Protein AF-A0A7X1WD57-F1 (afdb_monomer_lite)

Secondary structure (DSSP, 8-state):
-----------------TTTTTSPPTHHHHHTSSS------HHHHHHHHHHHHHHHHS--SHHHHHHHH---B-SS-BHHHHHHHHHHHHHHHHHHHHHHHHHHHHHHHHHHHHHHHHHHHHHHHHHHTTSHHHHHHGGGTTS-GGG----PPPHHHHHHHHHHHHHHHHHHHHHHHHHHHHHHHHHHHHHHHHHIIIIIHHHHHHHHHHHHHHHHHHHHHHHHHHHHHHHHHHHHHHHHHHHHHHHHHHHHHHHHT--------

Sequence (265 aa):
MKQMTPDSEYINRERINKTAINEPPPFFEALNSPEARLFLTAEDMKLIKEYVHTAKKLPKTLPDIHEKLGKLETAEFSTLELLTIHESIHRHALLWPDIETGLFASGERLKVFSYNLTTFMTRLSDTISQMPIVEKIEKFESTSIEHLPPIPFDPVDEKVHKTLGSTFDDLKISIAKASSETDNLHKEITSFNNKLAQHLIPLVERSINTLSKVSSADHANRLMLRLNEARETHKQKNNEKTKLLAFDISKIGLSAANPLSPDFS

Radius of gyration: 45.56 Å; chains: 1; bounding box: 75×63×180 Å

Organism: NCBI:txid1608996

Structure (mmCIF, N/CA/C/O backbone):
data_AF-A0A7X1WD57-F1
#
_entry.id   AF-A0A7X1WD57-F1
#
loop_
_atom_site.group_PDB
_atom_site.id
_atom_site.type_symbol
_atom_site.label_atom_id
_atom_site.label_alt_id
_atom_site.label_comp_id
_atom_site.label_asym_id
_atom_site.label_entity_id
_atom_site.label_seq_id
_atom_site.pdbx_PDB_ins_code
_atom_site.Cartn_x
_atom_site.Cartn_y
_atom_site.Cartn_z
_atom_site.occupancy
_atom_site.B_iso_or_equiv
_atom_site.auth_seq_id
_atom_site.auth_comp_id
_atom_site.auth_asym_id
_atom_site.auth_atom_id
_atom_site.pdbx_PDB_model_num
ATOM 1 N N . MET A 1 1 ? -1.838 50.597 70.470 1.00 34.03 1 MET A N 1
ATOM 2 C CA . MET A 1 1 ? -2.442 51.732 69.721 1.00 34.03 1 MET A CA 1
ATOM 3 C C . MET A 1 1 ? -3.311 51.156 68.607 1.00 34.03 1 MET A C 1
ATOM 5 O O . MET A 1 1 ? -2.975 50.060 68.199 1.00 34.03 1 MET A O 1
ATOM 9 N N . LYS A 1 2 ? -4.381 51.869 68.196 1.00 34.94 2 LYS A N 1
ATOM 10 C CA . LYS A 1 2 ? -5.184 51.803 66.937 1.00 34.94 2 LYS A CA 1
ATOM 11 C C . LYS A 1 2 ? -5.226 50.454 66.160 1.00 34.94 2 LYS A C 1
ATOM 13 O O . LYS A 1 2 ? -4.187 49.921 65.810 1.00 34.94 2 LYS A O 1
ATOM 18 N N . GLN A 1 3 ? -6.387 49.838 65.888 1.00 33.84 3 GLN A N 1
ATOM 19 C CA . GLN A 1 3 ? -7.428 50.272 64.915 1.00 33.84 3 GLN A CA 1
ATOM 20 C C . GLN A 1 3 ? -6.833 50.523 63.503 1.00 33.84 3 GLN A C 1
ATOM 22 O O . GLN A 1 3 ? -5.774 51.127 63.401 1.00 33.84 3 GLN A O 1
ATOM 27 N N . MET A 1 4 ? -7.445 50.124 62.379 1.00 27.02 4 MET A N 1
ATOM 28 C CA . MET A 1 4 ? -8.887 50.086 62.085 1.00 27.02 4 MET A CA 1
ATOM 29 C C . MET A 1 4 ? -9.207 49.199 60.852 1.00 27.02 4 MET A C 1
ATOM 31 O O . MET A 1 4 ? -8.401 49.128 59.930 1.00 27.02 4 MET A O 1
ATOM 35 N N . THR A 1 5 ? -10.396 48.596 60.816 1.00 48.69 5 THR A N 1
ATOM 36 C CA . THR A 1 5 ? -11.176 48.225 59.605 1.00 48.69 5 THR A CA 1
ATOM 37 C C . THR A 1 5 ? -12.401 49.173 59.538 1.00 48.69 5 THR A C 1
ATOM 39 O O . THR A 1 5 ? -12.590 49.883 60.534 1.00 48.69 5 THR A O 1
ATOM 42 N N . PRO A 1 6 ? -13.248 49.248 58.479 1.00 49.84 6 PRO A N 1
ATOM 43 C CA . PRO A 1 6 ? -13.442 48.325 57.340 1.00 49.84 6 PRO A CA 1
ATOM 44 C C . PRO A 1 6 ? -13.621 49.022 55.954 1.00 49.84 6 PRO A C 1
ATOM 46 O O . PRO A 1 6 ? -13.333 50.208 55.851 1.00 49.84 6 PRO A O 1
ATOM 49 N N . ASP A 1 7 ? -14.125 48.266 54.956 1.00 32.59 7 ASP A N 1
ATOM 50 C CA . ASP A 1 7 ? -14.943 48.679 53.778 1.00 32.59 7 ASP A CA 1
ATOM 51 C C . ASP A 1 7 ? -14.374 49.707 52.758 1.00 32.59 7 ASP A C 1
ATOM 53 O O . ASP A 1 7 ? -13.541 50.541 53.090 1.00 32.59 7 ASP A O 1
ATOM 57 N N . SER A 1 8 ? -14.762 49.763 51.471 1.00 31.98 8 SER A N 1
ATOM 58 C CA . SER A 1 8 ? -15.399 48.837 50.491 1.00 31.98 8 SER A CA 1
ATOM 59 C C . SER A 1 8 ? -15.146 49.440 49.060 1.00 31.98 8 SER A C 1
ATOM 61 O O . SER A 1 8 ? -14.321 50.346 48.957 1.00 31.98 8 SER A O 1
ATOM 63 N N . GLU A 1 9 ? -15.675 49.058 47.880 1.00 31.86 9 GLU A N 1
ATOM 64 C CA . GLU A 1 9 ? -16.683 48.087 47.398 1.00 31.86 9 GLU A CA 1
ATOM 65 C C . GLU A 1 9 ? -16.548 47.909 45.851 1.00 31.86 9 GLU A C 1
ATOM 67 O O . GLU A 1 9 ? -16.107 48.844 45.185 1.00 31.86 9 GLU A O 1
ATOM 72 N N . TYR A 1 10 ? -17.011 46.782 45.268 1.00 28.67 10 TYR A N 1
ATOM 73 C CA . TYR A 1 10 ? -17.136 46.508 43.802 1.00 28.67 10 TYR A CA 1
ATOM 74 C C . TYR A 1 10 ? -15.819 46.484 42.963 1.00 28.67 10 TYR A C 1
ATOM 76 O O . TYR A 1 10 ? -14.799 47.006 43.386 1.00 28.67 10 TYR A O 1
ATOM 84 N N . ILE A 1 11 ? -15.673 45.876 41.769 1.00 31.03 11 ILE A N 1
ATOM 85 C CA . ILE A 1 11 ? -16.468 45.015 40.850 1.00 31.03 11 ILE A CA 1
ATOM 86 C C . ILE A 1 11 ? -15.530 43.806 40.541 1.00 31.03 11 ILE A C 1
ATOM 88 O O . ILE A 1 11 ? -14.339 44.019 40.343 1.00 31.03 11 ILE A O 1
ATOM 92 N N . ASN A 1 12 ? -15.918 42.521 40.533 1.00 33.06 12 ASN A N 1
ATOM 93 C CA . ASN A 1 12 ? -16.694 41.890 39.458 1.00 33.06 12 ASN A CA 1
ATOM 94 C C . ASN A 1 12 ? -17.231 40.503 39.875 1.00 33.06 12 ASN A C 1
ATOM 96 O O . ASN A 1 12 ? -16.468 39.642 40.311 1.00 33.06 12 ASN A O 1
ATOM 100 N N . ARG A 1 13 ? -18.534 40.268 39.689 1.00 33.78 13 ARG A N 1
ATOM 101 C CA . ARG A 1 13 ? -19.131 38.922 39.589 1.00 33.78 13 ARG A CA 1
ATOM 102 C C . ARG A 1 13 ? -19.509 38.690 38.120 1.00 33.78 13 ARG A C 1
ATOM 104 O O . ARG A 1 13 ? -19.550 39.639 37.354 1.00 33.78 13 ARG A O 1
ATOM 111 N N . GLU A 1 14 ? -19.804 37.442 37.762 1.00 37.72 14 GLU A N 1
ATOM 112 C CA . GLU A 1 14 ? -20.051 36.971 36.385 1.00 37.72 14 GLU A CA 1
ATOM 113 C C . GLU A 1 14 ? -18.814 36.909 35.468 1.00 37.72 14 GLU A C 1
ATOM 115 O O . GLU A 1 14 ? -18.452 37.869 34.794 1.00 37.72 14 GLU A O 1
ATOM 120 N N . ARG A 1 15 ? -18.222 35.706 35.379 1.00 30.42 15 ARG A N 1
ATOM 121 C CA . ARG A 1 15 ? -18.016 34.938 34.124 1.00 30.42 15 ARG A CA 1
ATOM 122 C C . ARG A 1 15 ? -17.235 33.641 34.390 1.00 30.42 15 ARG A C 1
ATOM 124 O O . ARG A 1 15 ? -16.184 33.395 33.808 1.00 30.42 15 ARG A O 1
ATOM 131 N N . ILE A 1 16 ? -17.792 32.760 35.228 1.00 34.28 16 ILE A N 1
ATOM 132 C CA . ILE A 1 16 ? -17.504 31.325 35.067 1.00 34.28 16 ILE A CA 1
ATOM 133 C C . ILE A 1 16 ? -18.274 30.913 33.810 1.00 34.28 16 ILE A C 1
ATOM 135 O O . ILE A 1 16 ? -19.503 30.839 33.813 1.00 34.28 16 ILE A O 1
ATOM 139 N N . ASN A 1 17 ? -17.553 30.828 32.696 1.00 32.03 17 ASN A N 1
ATOM 140 C CA . ASN A 1 17 ? -18.146 30.801 31.366 1.00 32.03 17 ASN A CA 1
ATOM 141 C C . ASN A 1 17 ? -18.800 29.434 31.101 1.00 32.03 17 ASN A C 1
ATOM 143 O O . ASN A 1 17 ? -18.159 28.401 31.289 1.00 32.03 17 ASN A O 1
ATOM 147 N N . LYS A 1 18 ? -20.054 29.407 30.623 1.00 35.03 18 LYS A N 1
ATOM 148 C CA . LYS A 1 18 ? -20.778 28.169 30.250 1.00 35.03 18 LYS A CA 1
ATOM 149 C C . LYS A 1 18 ? -20.275 27.583 28.914 1.00 35.03 18 LYS A C 1
ATOM 151 O O . LYS A 1 18 ? -21.060 27.305 28.012 1.00 35.03 18 LYS A O 1
ATOM 156 N N . THR A 1 19 ? -18.959 27.452 28.766 1.00 31.44 19 THR A N 1
ATOM 157 C CA . THR A 1 19 ? -18.287 27.149 27.489 1.00 31.44 19 THR A CA 1
ATOM 158 C C . THR A 1 19 ? -17.629 25.767 27.490 1.00 31.44 19 THR A C 1
ATOM 160 O O . THR A 1 19 ? -17.679 25.084 26.473 1.00 31.44 19 THR A O 1
ATOM 163 N N . ALA A 1 20 ? -17.159 25.288 28.648 1.00 33.84 20 ALA A N 1
ATOM 164 C CA . ALA A 1 20 ? -16.496 23.986 28.831 1.00 33.84 20 ALA A CA 1
ATOM 165 C C . ALA A 1 20 ? -17.406 22.739 28.655 1.00 33.84 20 ALA A C 1
ATOM 167 O O . ALA A 1 20 ? -17.054 21.648 29.087 1.00 33.84 20 ALA A O 1
ATOM 168 N N . ILE A 1 21 ? -18.589 22.898 28.047 1.00 36.66 21 ILE A N 1
ATOM 169 C CA . ILE A 1 21 ? -19.536 21.818 27.700 1.00 36.66 21 ILE A CA 1
ATOM 170 C C . ILE A 1 21 ? -19.841 21.822 26.179 1.00 36.66 21 ILE A C 1
ATOM 172 O O . ILE A 1 21 ? -20.675 21.061 25.706 1.00 36.66 21 ILE A O 1
ATOM 176 N N . ASN A 1 22 ? -19.176 22.682 25.391 1.00 37.03 22 ASN A N 1
ATOM 177 C CA . ASN A 1 22 ? -19.301 22.733 23.923 1.00 37.03 22 ASN A CA 1
ATOM 178 C C . ASN A 1 22 ? -17.964 22.579 23.176 1.00 37.03 22 ASN A C 1
ATOM 180 O O . ASN A 1 22 ? -17.957 22.542 21.947 1.00 37.03 22 ASN A O 1
ATOM 184 N N . GLU A 1 23 ? -16.841 22.465 23.886 1.00 33.47 23 GLU A N 1
ATOM 185 C CA . GLU A 1 23 ? -15.568 22.058 23.289 1.00 33.47 23 GLU A CA 1
ATOM 186 C C . GLU A 1 23 ? -15.528 20.519 23.246 1.00 33.47 23 GLU A C 1
ATOM 188 O O . GLU A 1 23 ? -15.693 19.877 24.288 1.00 33.47 23 GLU A O 1
ATOM 193 N N . PRO A 1 24 ? -15.390 19.893 22.060 1.00 34.16 24 PRO A N 1
ATOM 194 C CA . PRO A 1 24 ? -15.364 18.441 21.960 1.00 34.16 24 PRO A CA 1
ATOM 195 C C . PRO A 1 24 ? -14.069 17.909 22.600 1.00 34.16 24 PRO A C 1
ATOM 197 O O . PRO A 1 24 ? -13.019 18.532 22.440 1.00 34.16 24 PRO A O 1
ATOM 200 N N . PRO A 1 25 ? -14.099 16.761 23.306 1.00 35.91 25 PRO A N 1
ATOM 201 C CA . PRO A 1 25 ? -12.942 16.275 24.059 1.00 35.91 25 PRO A CA 1
ATOM 202 C C . PRO A 1 25 ? -11.713 16.079 23.151 1.00 35.91 25 PRO A C 1
ATOM 204 O O . PRO A 1 25 ? -11.886 15.753 21.974 1.00 35.91 25 PRO A O 1
ATOM 207 N N . PRO A 1 26 ? -10.473 16.200 23.671 1.00 41.06 26 PRO A N 1
ATOM 208 C CA . PRO A 1 26 ? -9.247 16.392 22.873 1.00 41.06 26 PRO A CA 1
ATOM 209 C C . PRO A 1 26 ? -8.931 15.296 21.837 1.00 41.06 26 PRO A C 1
ATOM 211 O O . PRO A 1 26 ? -8.131 15.505 20.928 1.00 41.06 26 PRO A O 1
ATOM 214 N N . PHE A 1 27 ? -9.613 14.149 21.891 1.00 38.41 27 PHE A N 1
ATOM 215 C CA . PHE A 1 27 ? -9.643 13.159 20.810 1.00 38.41 27 PHE A CA 1
ATOM 216 C C . PHE A 1 27 ? -10.132 13.737 19.460 1.00 38.41 27 PHE A C 1
ATOM 218 O O . PHE A 1 27 ? -9.679 13.310 18.401 1.00 38.41 27 PHE A O 1
ATOM 225 N N . PHE A 1 28 ? -11.021 14.736 19.478 1.00 37.03 28 PHE A N 1
ATOM 226 C CA . PHE A 1 28 ? -11.488 15.439 18.277 1.00 37.03 28 PHE A CA 1
ATOM 227 C C . PHE A 1 28 ? -10.515 16.531 17.804 1.00 37.03 28 PHE A C 1
ATOM 229 O O . PHE A 1 28 ? -10.435 16.784 16.602 1.00 37.03 28 PHE A O 1
ATOM 236 N N . GLU A 1 29 ? -9.725 17.132 18.699 1.00 34.72 29 GLU A N 1
ATOM 237 C CA . GLU A 1 29 ? -8.610 18.005 18.303 1.00 34.72 29 GLU A CA 1
ATOM 238 C C . GLU A 1 29 ? -7.457 17.210 17.686 1.00 34.72 29 GLU A C 1
ATOM 240 O O . GLU A 1 29 ? -6.856 17.671 16.719 1.00 34.72 29 GLU A O 1
ATOM 245 N N . ALA A 1 30 ? -7.211 15.981 18.156 1.00 36.56 30 ALA A N 1
ATOM 246 C CA . ALA A 1 30 ? -6.222 15.079 17.565 1.00 36.56 30 ALA A CA 1
ATOM 247 C C . ALA A 1 30 ? -6.514 14.767 16.084 1.00 36.56 30 ALA A C 1
ATOM 249 O O . ALA A 1 30 ? -5.583 14.594 15.298 1.00 36.56 30 ALA A O 1
ATOM 250 N N . LEU A 1 31 ? -7.788 14.782 15.664 1.00 34.31 31 LEU A N 1
ATOM 251 C CA . LEU A 1 31 ? -8.132 14.745 14.241 1.00 34.31 31 LEU A CA 1
ATOM 252 C C . LEU A 1 31 ? -7.606 15.987 13.511 1.00 34.31 31 LEU A C 1
ATOM 254 O O . LEU A 1 31 ? -7.107 15.862 12.402 1.00 34.31 31 LEU A O 1
ATOM 258 N N . ASN A 1 32 ? -7.689 17.179 14.101 1.00 39.66 32 ASN A N 1
ATOM 259 C CA . ASN A 1 32 ? -7.290 18.441 13.470 1.00 39.66 32 ASN A CA 1
ATOM 260 C C . ASN A 1 32 ? -5.780 18.743 13.493 1.00 39.66 32 ASN A C 1
ATOM 262 O O . ASN A 1 32 ? -5.378 19.816 13.042 1.00 39.66 32 ASN A O 1
ATOM 266 N N . SER A 1 33 ? -4.943 17.784 13.898 1.00 33.00 33 SER A N 1
ATOM 267 C CA . SER A 1 33 ? -3.501 17.836 13.638 1.00 33.00 33 SER A CA 1
ATOM 268 C C . SER A 1 33 ? -3.194 17.858 12.122 1.00 33.00 33 SER A C 1
ATOM 270 O O . SER A 1 33 ? -3.880 17.181 11.346 1.00 33.00 33 SER A O 1
ATOM 272 N N . PRO A 1 34 ? -2.147 18.580 11.668 1.00 36.53 34 PRO A N 1
ATOM 273 C CA . PRO A 1 34 ? -1.620 18.466 10.304 1.00 36.53 34 PRO A CA 1
ATOM 274 C C . PRO A 1 34 ? -0.979 17.102 9.994 1.00 36.53 34 PRO A C 1
ATOM 276 O O . PRO A 1 34 ? -0.713 16.798 8.831 1.00 36.53 34 PRO A O 1
ATOM 279 N N . GLU A 1 35 ? -0.695 16.286 11.012 1.00 38.09 35 GLU A N 1
ATOM 280 C CA . GLU A 1 35 ? 0.047 15.034 10.863 1.00 38.09 35 GLU A CA 1
ATOM 281 C C . GLU A 1 35 ? -0.828 13.902 10.296 1.00 38.09 35 GLU A C 1
ATOM 283 O O . GLU A 1 35 ? -1.469 13.137 11.010 1.00 38.09 35 GLU A O 1
ATOM 288 N N . ALA A 1 36 ? -0.809 13.789 8.966 1.00 42.19 36 ALA A N 1
ATOM 289 C CA . ALA A 1 36 ? -1.102 12.569 8.211 1.00 42.19 36 ALA A CA 1
ATOM 290 C C . ALA A 1 36 ? -2.466 11.881 8.463 1.00 42.19 36 ALA A C 1
ATOM 292 O O . ALA A 1 36 ? -2.562 10.650 8.419 1.00 42.19 36 ALA A O 1
ATOM 293 N N . ARG A 1 37 ? -3.563 12.648 8.587 1.00 41.97 37 ARG A N 1
ATOM 294 C CA . ARG A 1 37 ? -4.900 12.100 8.274 1.00 41.97 37 ARG A CA 1
ATOM 295 C C . ARG A 1 37 ? -4.887 11.523 6.850 1.00 41.97 37 ARG A C 1
ATOM 297 O O . ARG A 1 37 ? -4.520 12.220 5.906 1.00 41.97 37 ARG A O 1
ATOM 304 N N . LEU A 1 38 ? -5.309 10.265 6.698 1.00 50.81 38 LEU A N 1
ATOM 305 C CA . LEU A 1 38 ? -5.254 9.500 5.443 1.00 50.81 38 LEU A CA 1
ATOM 306 C C . LEU A 1 38 ? -6.336 9.935 4.427 1.00 50.81 38 LEU A C 1
ATOM 308 O O . LEU A 1 38 ? -7.200 9.150 4.035 1.00 50.81 38 LEU A O 1
ATOM 312 N N . PHE A 1 39 ? -6.307 11.200 4.005 1.00 56.72 39 PHE A N 1
ATOM 313 C CA . PHE A 1 39 ? -7.220 11.766 3.010 1.00 56.72 39 PHE A CA 1
ATOM 314 C C . PHE A 1 39 ? -6.858 11.327 1.582 1.00 56.72 39 PHE A C 1
ATOM 316 O O . PHE A 1 39 ? -6.371 12.115 0.778 1.00 56.72 39 PHE A O 1
ATOM 323 N N . LEU A 1 40 ? -7.134 10.063 1.255 1.00 64.06 40 LEU A N 1
ATOM 324 C CA . LEU A 1 40 ? -7.206 9.596 -0.131 1.00 64.06 40 LEU A CA 1
ATOM 325 C C . LEU A 1 40 ? -8.413 10.243 -0.824 1.00 64.06 40 LEU A C 1
ATOM 327 O O . LEU A 1 40 ? -9.560 9.947 -0.482 1.00 64.06 40 LEU A O 1
ATOM 331 N N . THR A 1 41 ? -8.173 11.114 -1.804 1.00 74.69 41 THR A N 1
ATOM 332 C CA . THR A 1 41 ? -9.246 11.674 -2.634 1.00 74.69 41 THR A CA 1
ATOM 333 C C . THR A 1 41 ? -9.653 10.703 -3.749 1.00 74.69 41 THR A C 1
ATOM 335 O O . THR A 1 41 ? -8.961 9.730 -4.065 1.00 74.69 41 THR A O 1
ATOM 338 N N . ALA A 1 42 ? -10.788 10.984 -4.396 1.00 75.94 42 ALA A N 1
ATOM 339 C CA . ALA A 1 42 ? -11.223 10.237 -5.575 1.00 75.94 42 ALA A CA 1
ATOM 340 C C . ALA A 1 42 ? -10.238 10.358 -6.758 1.00 75.94 42 ALA A C 1
ATOM 342 O O . ALA A 1 42 ? -10.141 9.431 -7.561 1.00 75.94 42 ALA A O 1
ATOM 343 N N . GLU A 1 43 ? -9.491 11.465 -6.849 1.00 71.88 43 GLU A N 1
ATOM 344 C CA . GLU A 1 43 ? -8.490 11.674 -7.898 1.00 71.88 43 GLU A CA 1
ATOM 345 C C . GLU A 1 43 ? -7.194 10.905 -7.593 1.00 71.88 43 GLU A C 1
ATOM 347 O O . GLU A 1 43 ? -6.672 10.246 -8.486 1.00 71.88 43 GLU A O 1
ATOM 352 N N . ASP A 1 44 ? -6.743 10.845 -6.333 1.00 73.12 44 ASP A N 1
ATOM 353 C CA . ASP A 1 44 ? -5.602 9.995 -5.934 1.00 73.12 44 ASP A CA 1
ATOM 354 C C . ASP A 1 44 ? -5.884 8.514 -6.233 1.00 73.12 44 ASP A C 1
ATOM 356 O O . ASP A 1 44 ? -5.080 7.813 -6.850 1.00 73.12 44 ASP A O 1
ATOM 360 N N . MET A 1 45 ? -7.081 8.047 -5.860 1.00 79.38 45 MET A N 1
ATOM 361 C CA . MET A 1 45 ? -7.570 6.697 -6.156 1.00 79.38 45 MET A CA 1
ATOM 362 C C . MET A 1 45 ? -7.598 6.409 -7.669 1.00 79.38 45 MET A C 1
ATOM 364 O O . MET A 1 45 ? -7.293 5.293 -8.098 1.00 79.38 45 MET A O 1
ATOM 368 N N . LYS A 1 46 ? -7.932 7.409 -8.494 1.00 76.88 46 LYS A N 1
ATOM 369 C CA . LYS A 1 46 ? -7.906 7.320 -9.960 1.00 76.88 46 LYS A CA 1
ATOM 370 C C . LYS A 1 46 ? -6.473 7.265 -10.503 1.00 76.88 46 LYS A C 1
ATOM 372 O O . LYS A 1 46 ? -6.174 6.355 -11.273 1.00 76.88 46 LYS A O 1
ATOM 377 N N . LEU A 1 47 ? -5.575 8.139 -10.050 1.00 74.88 47 LEU A N 1
ATOM 378 C CA . LEU A 1 47 ? -4.163 8.158 -10.456 1.00 74.88 47 LEU A CA 1
ATOM 379 C C . LEU A 1 47 ? -3.447 6.838 -10.125 1.00 74.88 47 LEU A C 1
ATOM 381 O O . LEU A 1 47 ? -2.732 6.288 -10.966 1.00 74.88 47 LEU A O 1
ATOM 385 N N . ILE A 1 48 ? -3.690 6.264 -8.940 1.00 77.75 48 ILE A N 1
ATOM 386 C CA . ILE A 1 48 ? -3.122 4.959 -8.564 1.00 77.75 48 ILE A CA 1
ATOM 387 C C . ILE A 1 48 ? -3.680 3.841 -9.462 1.00 77.75 48 ILE A C 1
ATOM 389 O O . ILE A 1 48 ? -2.930 2.965 -9.901 1.00 77.75 48 ILE A O 1
ATOM 393 N N . LYS A 1 49 ? -4.972 3.884 -9.814 1.00 83.19 49 LYS A N 1
ATOM 394 C CA . LYS A 1 49 ? -5.584 2.927 -10.752 1.00 83.19 49 LYS A CA 1
ATOM 395 C C . LYS A 1 49 ? -5.049 3.064 -12.176 1.00 83.19 49 LYS A C 1
ATOM 397 O O . LYS A 1 49 ? -4.815 2.043 -12.822 1.00 83.19 49 LYS A O 1
ATOM 402 N N . GLU A 1 50 ? -4.789 4.279 -12.652 1.00 78.06 50 GLU A N 1
ATOM 403 C CA . GLU A 1 50 ? -4.145 4.539 -13.947 1.00 78.06 50 GLU A CA 1
ATOM 404 C C . GLU A 1 50 ? -2.699 4.009 -13.976 1.00 78.06 50 GLU A C 1
ATOM 406 O O . GLU A 1 50 ? -2.311 3.328 -14.935 1.00 78.06 50 GLU A O 1
ATOM 411 N N . TYR A 1 51 ? -1.933 4.199 -12.893 1.00 83.81 51 TYR A N 1
ATOM 412 C CA . TYR A 1 51 ? -0.621 3.567 -12.701 1.00 83.81 51 TYR A CA 1
ATOM 413 C C . TYR A 1 51 ? -0.716 2.033 -12.745 1.00 83.81 51 TYR A C 1
ATOM 415 O O . TYR A 1 51 ? -0.029 1.398 -13.547 1.00 83.81 51 TYR A O 1
ATOM 423 N N . VAL A 1 52 ? -1.601 1.421 -11.950 1.00 83.75 52 VAL A N 1
ATOM 424 C CA . VAL A 1 52 ? -1.779 -0.043 -11.882 1.00 83.75 52 VAL A CA 1
ATOM 425 C C . VAL A 1 52 ? -2.228 -0.626 -13.225 1.00 83.75 52 VAL A C 1
ATOM 427 O O . VAL A 1 52 ? -1.764 -1.695 -13.629 1.00 83.75 52 VAL A O 1
ATOM 430 N N . HIS A 1 53 ? -3.102 0.072 -13.949 1.00 82.25 53 HIS A N 1
ATOM 431 C CA . HIS A 1 53 ? -3.554 -0.311 -15.285 1.00 82.25 53 HIS A CA 1
ATOM 432 C C . HIS A 1 53 ? -2.409 -0.267 -16.309 1.00 82.25 53 HIS A C 1
ATOM 434 O O . HIS A 1 53 ? -2.247 -1.198 -17.101 1.00 82.25 53 HIS A O 1
ATOM 440 N N . THR A 1 54 ? -1.572 0.770 -16.251 1.00 80.00 54 THR A N 1
ATOM 441 C CA . THR A 1 54 ? -0.390 0.929 -17.113 1.00 80.00 54 THR A CA 1
ATOM 442 C C . THR A 1 54 ? 0.673 -0.127 -16.800 1.00 80.00 54 THR A C 1
ATOM 444 O O . THR A 1 54 ? 1.135 -0.827 -17.699 1.00 80.00 54 THR A O 1
ATOM 447 N N . ALA A 1 55 ? 0.974 -0.350 -15.519 1.00 81.12 55 ALA A N 1
ATOM 448 C CA . ALA A 1 55 ? 1.877 -1.392 -15.026 1.00 81.12 55 ALA A CA 1
ATOM 449 C C . ALA A 1 55 ? 1.433 -2.823 -15.397 1.00 81.12 55 ALA A C 1
ATOM 451 O O . ALA A 1 55 ? 2.261 -3.717 -15.591 1.00 81.12 55 ALA A O 1
ATOM 452 N N . LYS A 1 56 ? 0.123 -3.064 -15.536 1.00 87.50 56 LYS A N 1
ATOM 453 C CA . LYS A 1 56 ? -0.427 -4.341 -16.024 1.00 87.50 56 LYS A CA 1
ATOM 454 C C . LYS A 1 56 ? -0.324 -4.515 -17.547 1.00 87.50 56 LYS A C 1
ATOM 456 O O . LYS A 1 56 ? -0.367 -5.655 -18.007 1.00 87.50 56 LYS A O 1
ATOM 461 N N . LYS A 1 57 ? -0.139 -3.422 -18.300 1.00 85.50 57 LYS A N 1
ATOM 462 C CA . LYS A 1 57 ? 0.028 -3.371 -19.768 1.00 85.50 57 LYS A CA 1
ATOM 463 C C . LYS A 1 57 ? 1.489 -3.346 -20.249 1.00 85.50 57 LYS A C 1
ATOM 465 O O . LYS A 1 57 ? 1.717 -3.375 -21.462 1.00 85.50 57 LYS A O 1
ATOM 470 N N . LEU A 1 58 ? 2.468 -3.277 -19.342 1.00 82.81 58 LEU A N 1
ATOM 471 C CA . LEU A 1 58 ? 3.886 -3.296 -19.712 1.00 82.81 58 LEU A CA 1
ATOM 472 C C . LEU A 1 58 ? 4.269 -4.617 -20.418 1.00 82.81 58 LEU A C 1
ATOM 474 O O . LEU A 1 58 ? 3.771 -5.675 -20.024 1.00 82.81 58 LEU A O 1
ATOM 478 N N . PRO A 1 59 ? 5.150 -4.570 -21.439 1.00 87.88 59 PRO A N 1
ATOM 479 C CA . PRO A 1 59 ? 5.776 -5.746 -22.052 1.00 87.88 59 PRO A CA 1
ATOM 480 C C . PRO A 1 59 ? 6.344 -6.725 -21.017 1.00 87.88 59 PRO A C 1
ATOM 482 O O . PRO A 1 59 ? 7.081 -6.296 -20.127 1.00 87.88 59 PRO A O 1
ATOM 485 N N . LYS A 1 60 ? 6.023 -8.021 -21.147 1.00 87.69 60 LYS A N 1
ATOM 486 C CA . LYS A 1 60 ? 6.407 -9.068 -20.178 1.00 87.69 60 LYS A CA 1
ATOM 487 C C . LYS A 1 60 ? 7.444 -10.054 -20.712 1.00 87.69 60 LYS A C 1
ATOM 489 O O . LYS A 1 60 ? 7.869 -10.941 -19.982 1.00 87.69 60 LYS A O 1
ATOM 494 N N . THR A 1 61 ? 7.836 -9.925 -21.974 1.00 89.12 61 THR A N 1
ATOM 495 C CA . THR A 1 61 ? 8.852 -10.760 -22.615 1.00 89.12 61 THR A CA 1
ATOM 496 C C . THR A 1 61 ? 9.821 -9.892 -23.423 1.00 89.12 61 THR A C 1
ATOM 498 O O . THR A 1 61 ? 9.490 -8.768 -23.806 1.00 89.12 61 THR A O 1
ATOM 501 N N . LEU A 1 62 ? 11.027 -10.401 -23.705 1.00 86.94 62 LEU A N 1
ATOM 502 C CA . LEU A 1 62 ? 11.972 -9.705 -24.590 1.00 86.94 62 LEU A CA 1
ATOM 503 C C . LEU A 1 62 ? 11.400 -9.466 -26.005 1.00 86.94 62 LEU A C 1
ATOM 505 O O . LEU A 1 62 ? 11.549 -8.343 -26.482 1.00 86.94 62 LEU A O 1
ATOM 509 N N . PRO A 1 63 ? 10.698 -10.422 -26.657 1.00 86.88 63 PRO A N 1
ATOM 510 C CA . PRO A 1 63 ? 9.987 -10.161 -27.911 1.00 86.88 63 PRO A CA 1
ATOM 511 C C . PRO A 1 63 ? 9.025 -8.967 -27.853 1.00 86.88 63 PRO A C 1
ATOM 513 O O . PRO A 1 63 ? 9.125 -8.093 -28.709 1.00 86.88 63 PRO A O 1
ATOM 516 N N . ASP A 1 64 ? 8.175 -8.858 -26.821 1.00 85.75 64 ASP A N 1
ATOM 517 C CA . ASP A 1 64 ? 7.236 -7.727 -26.669 1.00 85.75 64 ASP A CA 1
ATOM 518 C C . ASP A 1 64 ? 7.961 -6.366 -26.580 1.00 85.75 64 ASP A C 1
ATOM 520 O O . ASP A 1 64 ? 7.433 -5.327 -26.988 1.00 85.75 64 ASP A O 1
ATOM 524 N N . ILE A 1 65 ? 9.160 -6.356 -25.983 1.00 82.50 65 ILE A N 1
ATOM 525 C CA . ILE A 1 65 ? 10.017 -5.169 -25.863 1.00 82.50 65 ILE A CA 1
ATOM 526 C C . ILE A 1 65 ? 10.668 -4.857 -27.213 1.00 82.50 65 ILE A C 1
ATOM 528 O O . ILE A 1 65 ? 10.650 -3.705 -27.644 1.00 82.50 65 ILE A O 1
ATOM 532 N N . HIS A 1 66 ? 11.205 -5.870 -27.899 1.00 82.19 66 HIS A N 1
ATOM 533 C CA . HIS A 1 66 ? 11.858 -5.714 -29.202 1.00 82.19 66 HIS A CA 1
ATOM 534 C C . HIS A 1 66 ? 10.877 -5.292 -30.298 1.00 82.19 66 HIS A C 1
ATOM 536 O O . HIS A 1 66 ? 11.262 -4.518 -31.169 1.00 82.19 66 HIS A O 1
ATOM 542 N N . GLU A 1 67 ? 9.616 -5.724 -30.232 1.00 79.88 67 GLU A N 1
ATOM 543 C CA . GLU A 1 67 ? 8.552 -5.274 -31.135 1.00 79.88 67 GLU A CA 1
ATOM 544 C C . GLU A 1 67 ? 8.209 -3.791 -30.917 1.00 79.88 67 GLU A C 1
ATOM 546 O O . GLU A 1 67 ? 8.141 -3.023 -31.875 1.00 79.88 67 GLU A O 1
ATOM 551 N N . LYS A 1 68 ? 8.024 -3.359 -29.660 1.00 74.25 68 LYS A N 1
ATOM 552 C CA . LYS A 1 68 ? 7.554 -1.995 -29.350 1.00 74.25 68 LYS A CA 1
ATOM 553 C C . LYS A 1 68 ? 8.642 -0.923 -29.336 1.00 74.25 68 LYS A C 1
ATOM 555 O O . LYS A 1 68 ? 8.330 0.241 -29.573 1.00 74.25 68 LYS A O 1
ATOM 560 N N . LEU A 1 69 ? 9.882 -1.282 -29.001 1.00 73.00 69 LEU A N 1
ATOM 561 C CA . LEU A 1 69 ? 10.988 -0.337 -28.776 1.00 73.00 69 LEU A CA 1
ATOM 562 C C . LEU A 1 69 ? 12.227 -0.631 -29.638 1.00 73.00 69 LEU A C 1
ATOM 564 O O . LEU A 1 69 ? 13.184 0.144 -29.621 1.00 73.00 69 LEU A O 1
ATOM 568 N N . GLY A 1 70 ? 12.223 -1.731 -30.396 1.00 71.81 70 GLY A N 1
ATOM 569 C CA . GLY A 1 70 ? 13.415 -2.247 -31.061 1.00 71.81 70 GLY A CA 1
ATOM 570 C C . GLY A 1 70 ? 14.375 -2.949 -30.094 1.00 71.81 70 GLY A C 1
ATOM 571 O O . GLY A 1 70 ? 14.203 -2.953 -28.873 1.00 71.81 70 GLY A O 1
ATOM 572 N N . LYS A 1 71 ? 15.424 -3.561 -30.649 1.00 73.44 71 LYS A N 1
ATOM 573 C CA . LYS A 1 71 ? 16.513 -4.141 -29.858 1.00 73.44 71 LYS A CA 1
ATOM 574 C C . LYS A 1 71 ? 17.558 -3.065 -29.542 1.00 73.44 71 LYS A C 1
ATOM 576 O O . LYS A 1 71 ? 18.323 -2.670 -30.418 1.00 73.44 71 LYS A O 1
ATOM 581 N N . LEU A 1 72 ? 17.579 -2.617 -28.289 1.00 69.75 72 LEU A N 1
ATOM 582 C CA . LEU A 1 72 ? 18.486 -1.597 -27.753 1.00 69.75 72 LEU A CA 1
ATOM 583 C C . LEU A 1 72 ? 19.518 -2.249 -26.824 1.00 69.75 72 LEU A C 1
ATOM 585 O O . LEU A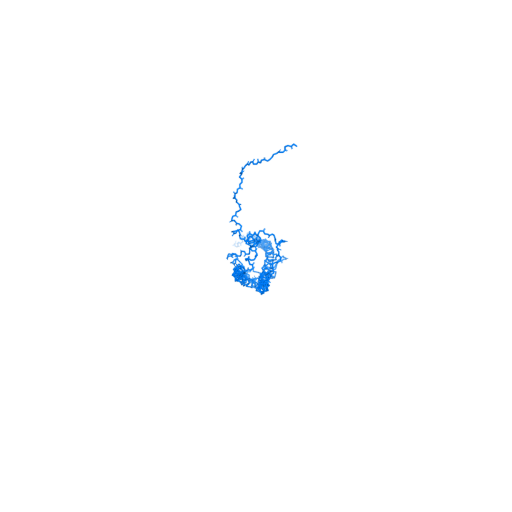 1 72 ? 19.256 -2.448 -25.641 1.00 69.75 72 LEU A O 1
ATOM 589 N N . GLU A 1 73 ? 20.687 -2.583 -27.370 1.00 77.12 73 GLU A N 1
ATOM 590 C CA . GLU A 1 73 ? 21.817 -3.135 -26.614 1.00 77.12 73 GLU A CA 1
ATOM 591 C C . GLU A 1 73 ? 23.039 -2.227 -26.786 1.00 77.12 73 GLU A C 1
ATOM 593 O O . GLU A 1 73 ? 23.571 -2.095 -27.890 1.00 77.12 73 GLU A O 1
ATOM 598 N N . THR A 1 74 ? 23.489 -1.604 -25.699 1.00 70.06 74 THR A N 1
ATOM 599 C CA . THR A 1 74 ? 24.706 -0.785 -25.636 1.00 70.06 74 THR A CA 1
ATOM 600 C C . THR A 1 74 ? 25.523 -1.147 -24.394 1.00 70.06 74 THR A C 1
ATOM 602 O O . THR A 1 74 ? 25.098 -1.950 -23.567 1.00 70.06 74 THR A O 1
ATOM 605 N N . ALA A 1 75 ? 26.706 -0.550 -24.233 1.00 72.81 75 ALA A N 1
ATOM 606 C CA . ALA A 1 75 ? 27.534 -0.764 -23.044 1.00 72.81 75 ALA A CA 1
ATOM 607 C C . ALA A 1 75 ? 26.913 -0.215 -21.738 1.00 72.81 75 ALA A C 1
ATOM 609 O O . ALA A 1 75 ? 27.363 -0.588 -20.658 1.00 72.81 75 ALA A O 1
ATOM 610 N N . GLU A 1 76 ? 25.902 0.660 -21.827 1.00 71.19 76 GLU A N 1
ATOM 611 C CA . GLU A 1 76 ? 25.255 1.297 -20.667 1.00 71.19 76 GLU A CA 1
ATOM 612 C C . GLU A 1 76 ? 23.783 0.889 -20.472 1.00 71.19 76 GLU A C 1
ATOM 614 O O . GLU A 1 76 ? 23.218 1.188 -19.421 1.00 71.19 76 GLU A O 1
ATOM 619 N N . PHE A 1 77 ? 23.149 0.233 -21.455 1.00 77.50 77 PHE A N 1
ATOM 620 C CA . PHE A 1 77 ? 21.728 -0.135 -21.420 1.00 77.50 77 PHE A CA 1
ATOM 621 C C . PHE A 1 77 ? 21.448 -1.430 -22.194 1.00 77.50 77 PHE A C 1
ATOM 623 O O . PHE A 1 77 ? 21.936 -1.608 -23.310 1.00 77.50 77 PHE A O 1
ATOM 630 N N . SER A 1 78 ? 20.591 -2.293 -21.644 1.00 83.06 78 SER A N 1
ATOM 631 C CA . SER A 1 78 ? 20.118 -3.523 -22.294 1.00 83.06 78 SER A CA 1
ATOM 632 C C . SER A 1 78 ? 18.600 -3.665 -22.186 1.00 83.06 78 SER A C 1
ATOM 634 O O . SER A 1 78 ? 18.001 -3.329 -21.161 1.00 83.06 78 SER A O 1
ATOM 636 N N . THR A 1 79 ? 17.962 -4.263 -23.197 1.00 82.56 79 THR A N 1
ATOM 637 C CA . THR A 1 79 ? 16.528 -4.601 -23.130 1.00 82.56 79 THR A CA 1
ATOM 638 C C . THR A 1 79 ? 16.188 -5.599 -22.013 1.00 82.56 79 THR A C 1
ATOM 640 O O . THR A 1 79 ? 15.043 -5.638 -21.561 1.00 82.56 79 THR A O 1
ATOM 643 N N . LEU A 1 80 ? 17.175 -6.349 -21.506 1.00 86.00 80 LEU A N 1
ATOM 644 C CA . LEU A 1 80 ? 17.030 -7.235 -20.346 1.00 86.00 80 LEU A CA 1
ATOM 645 C C . LEU A 1 80 ? 16.901 -6.468 -19.017 1.00 86.00 80 LEU A C 1
ATOM 647 O O . LEU A 1 80 ? 16.133 -6.872 -18.139 1.00 86.00 80 LEU A O 1
ATOM 651 N N . GLU A 1 81 ? 17.594 -5.334 -18.873 1.00 85.19 81 GLU A N 1
ATOM 652 C CA . GLU A 1 81 ? 17.437 -4.443 -17.714 1.00 85.19 81 GLU A CA 1
ATOM 653 C C . GLU A 1 81 ? 16.030 -3.829 -17.715 1.00 85.19 81 GLU A C 1
ATOM 655 O O . GLU A 1 81 ? 15.334 -3.852 -16.697 1.00 85.19 81 GLU A O 1
ATOM 660 N N . LEU A 1 82 ? 15.555 -3.391 -18.888 1.00 85.31 82 LEU A N 1
ATOM 661 C CA . LEU A 1 82 ? 14.199 -2.868 -19.056 1.00 85.31 82 LEU A CA 1
ATOM 662 C C . LEU A 1 82 ? 13.118 -3.910 -18.726 1.00 85.31 82 LEU A C 1
ATOM 664 O O . LEU A 1 82 ? 12.149 -3.578 -18.042 1.00 85.31 82 LEU A O 1
ATOM 668 N N . LEU A 1 83 ? 13.293 -5.172 -19.143 1.00 88.56 83 LEU A N 1
ATOM 669 C CA . LEU A 1 83 ? 12.391 -6.262 -18.754 1.00 88.56 83 LEU A CA 1
ATOM 670 C C . LEU A 1 83 ? 12.359 -6.449 -17.231 1.00 88.56 83 LEU A C 1
ATOM 672 O O . LEU A 1 83 ? 11.284 -6.515 -16.640 1.00 88.56 83 LEU A O 1
ATOM 676 N N . THR A 1 84 ? 13.525 -6.447 -16.584 1.00 90.50 84 THR A N 1
ATOM 677 C CA . THR A 1 84 ? 13.644 -6.580 -15.121 1.00 90.50 84 THR A CA 1
ATOM 678 C C . THR A 1 84 ? 12.920 -5.440 -14.384 1.00 90.50 84 THR A C 1
ATOM 680 O O . THR A 1 84 ? 12.295 -5.653 -13.337 1.00 90.50 84 THR A O 1
ATOM 683 N N . ILE A 1 85 ? 12.942 -4.226 -14.945 1.00 87.50 85 ILE A N 1
ATOM 684 C CA . ILE A 1 85 ? 12.187 -3.071 -14.439 1.00 87.50 85 ILE A CA 1
ATOM 685 C C . ILE A 1 85 ? 10.679 -3.257 -14.673 1.00 87.50 85 ILE A C 1
ATOM 687 O O . ILE A 1 85 ? 9.904 -3.094 -13.728 1.00 87.50 85 ILE A O 1
ATOM 691 N N . HIS A 1 86 ? 10.248 -3.675 -15.869 1.00 87.88 86 HIS A N 1
ATOM 692 C CA . HIS A 1 86 ? 8.839 -3.972 -16.159 1.00 87.88 86 HIS A CA 1
ATOM 693 C C . HIS A 1 86 ? 8.266 -5.050 -15.228 1.00 87.88 86 HIS A C 1
ATOM 695 O O . HIS A 1 86 ? 7.198 -4.848 -14.657 1.00 87.88 86 HIS A O 1
ATOM 701 N N . GLU A 1 87 ? 8.975 -6.160 -15.005 1.00 92.50 87 GLU A N 1
ATOM 702 C CA . GLU A 1 87 ? 8.575 -7.218 -14.066 1.00 92.50 87 GLU A CA 1
ATOM 703 C C . GLU A 1 87 ? 8.470 -6.718 -12.620 1.00 92.50 87 GLU A C 1
ATOM 705 O O . GLU A 1 87 ? 7.634 -7.181 -11.841 1.00 92.50 87 GLU A O 1
ATOM 710 N N . SER A 1 88 ? 9.328 -5.777 -12.230 1.00 89.56 88 SER A N 1
ATOM 711 C CA . SER A 1 88 ? 9.332 -5.197 -10.884 1.00 89.56 88 SER A CA 1
ATOM 712 C C . SER A 1 88 ? 8.171 -4.220 -10.682 1.00 89.56 88 SER A C 1
ATOM 714 O O . SER A 1 88 ? 7.499 -4.281 -9.653 1.00 89.56 88 SER A O 1
ATOM 716 N N . ILE A 1 89 ? 7.862 -3.400 -11.691 1.00 83.25 89 ILE A N 1
ATOM 717 C CA . ILE A 1 89 ? 6.662 -2.552 -11.729 1.00 83.25 89 ILE A CA 1
ATOM 718 C C . ILE A 1 89 ? 5.390 -3.415 -11.781 1.00 83.25 89 ILE A C 1
ATOM 720 O O . ILE A 1 89 ? 4.422 -3.131 -11.076 1.00 83.25 89 ILE A O 1
ATOM 724 N N . HIS A 1 90 ? 5.397 -4.505 -12.554 1.00 91.19 90 HIS A N 1
ATOM 725 C CA . HIS A 1 90 ? 4.259 -5.413 -12.672 1.00 91.19 90 HIS A CA 1
ATOM 726 C C . HIS A 1 90 ? 3.939 -6.100 -11.341 1.00 91.19 90 HIS A C 1
ATOM 728 O O . HIS A 1 90 ? 2.795 -6.054 -10.894 1.00 91.19 90 HIS A O 1
ATOM 734 N N . ARG A 1 91 ? 4.950 -6.673 -10.670 1.00 93.50 91 ARG A N 1
ATOM 735 C CA . ARG A 1 91 ? 4.801 -7.277 -9.334 1.00 93.50 91 ARG A CA 1
ATOM 736 C C . ARG A 1 91 ? 4.302 -6.269 -8.301 1.00 93.50 91 ARG A C 1
ATOM 738 O O . ARG A 1 91 ? 3.429 -6.606 -7.513 1.00 93.50 91 ARG A O 1
ATOM 745 N N . HIS A 1 92 ? 4.787 -5.029 -8.341 1.00 90.06 92 HIS A N 1
ATOM 746 C CA . HIS A 1 92 ? 4.311 -3.968 -7.454 1.00 90.06 92 HIS A CA 1
ATOM 747 C C . HIS A 1 92 ? 2.822 -3.641 -7.675 1.00 90.06 92 HIS A C 1
ATOM 749 O O . HIS A 1 92 ? 2.040 -3.604 -6.729 1.00 90.06 92 HIS A O 1
ATOM 755 N N . ALA A 1 93 ? 2.387 -3.517 -8.932 1.00 87.69 93 ALA A N 1
ATOM 756 C CA . ALA A 1 93 ? 0.986 -3.278 -9.289 1.00 87.69 93 ALA A CA 1
ATOM 757 C C . ALA A 1 93 ? 0.038 -4.478 -9.054 1.00 87.69 93 ALA A C 1
ATOM 759 O O . ALA A 1 93 ? -1.181 -4.341 -9.221 1.00 87.69 93 ALA A O 1
ATOM 760 N N . LEU A 1 94 ? 0.567 -5.647 -8.673 1.00 93.75 94 LEU A N 1
ATOM 761 C CA . LEU A 1 94 ? -0.225 -6.780 -8.185 1.00 93.75 94 LEU A CA 1
ATOM 762 C C . LEU A 1 94 ? -0.526 -6.699 -6.680 1.00 93.75 94 LEU A C 1
ATOM 764 O O . LEU A 1 94 ? -1.474 -7.346 -6.261 1.00 93.75 94 LEU A O 1
ATOM 768 N N . LEU A 1 95 ? 0.193 -5.879 -5.900 1.00 92.88 95 LEU A N 1
ATOM 769 C CA . LEU A 1 95 ? -0.0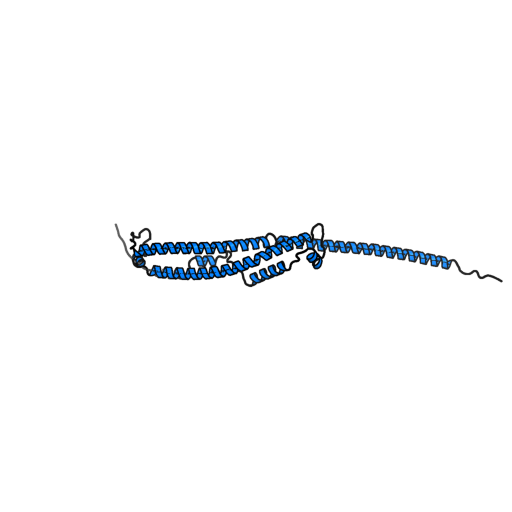73 -5.663 -4.465 1.00 92.88 95 LEU A CA 1
ATOM 770 C C . LEU A 1 95 ? -1.262 -4.718 -4.209 1.00 92.88 95 LEU A C 1
ATOM 772 O O . LEU A 1 95 ? -1.871 -4.735 -3.145 1.00 92.88 95 LEU A O 1
ATOM 776 N N . TRP A 1 96 ? -1.586 -3.864 -5.184 1.00 91.81 96 TRP A N 1
ATOM 777 C CA . TRP A 1 96 ? -2.600 -2.821 -5.017 1.00 91.81 96 TRP A CA 1
ATOM 778 C C . TRP A 1 96 ? -4.028 -3.318 -4.698 1.00 91.81 96 TRP A C 1
ATOM 780 O O . TRP A 1 96 ? -4.663 -2.696 -3.852 1.00 91.81 96 TRP A O 1
ATOM 790 N N . PRO A 1 97 ? -4.575 -4.389 -5.316 1.00 92.38 97 PRO A N 1
ATOM 791 C CA . PRO A 1 97 ? -5.957 -4.813 -5.058 1.00 92.38 97 PRO A CA 1
ATOM 792 C C . PRO A 1 97 ? -6.226 -5.192 -3.596 1.00 92.38 97 PRO A C 1
ATOM 794 O O . PRO A 1 97 ? -7.320 -4.935 -3.094 1.00 92.38 97 PRO A O 1
ATOM 797 N N . ASP A 1 98 ? -5.229 -5.753 -2.910 1.00 91.88 98 ASP A N 1
ATOM 798 C CA . ASP A 1 98 ? -5.339 -6.135 -1.502 1.00 91.88 98 ASP A CA 1
ATOM 799 C C . ASP A 1 98 ? -5.340 -4.887 -0.606 1.00 91.88 98 ASP A C 1
ATOM 801 O O . ASP A 1 98 ? -6.203 -4.753 0.261 1.00 91.88 98 ASP A O 1
ATOM 805 N N . ILE A 1 99 ? -4.470 -3.910 -0.902 1.00 90.56 99 ILE A N 1
ATOM 806 C CA . ILE A 1 99 ? -4.439 -2.592 -0.242 1.00 90.56 99 ILE A CA 1
ATOM 807 C C . ILE A 1 99 ? -5.754 -1.828 -0.470 1.00 90.56 99 ILE A C 1
ATOM 809 O O . ILE A 1 99 ? -6.320 -1.279 0.474 1.00 90.56 99 ILE A O 1
ATOM 813 N N . GLU A 1 100 ? -6.281 -1.814 -1.698 1.00 90.19 100 GLU A N 1
ATOM 814 C CA . GLU A 1 100 ? -7.565 -1.184 -2.032 1.00 90.19 100 GLU A CA 1
ATOM 815 C C . GLU A 1 100 ? -8.727 -1.833 -1.262 1.00 90.19 100 GLU A C 1
ATOM 817 O O . GLU A 1 100 ? -9.560 -1.138 -0.676 1.00 90.19 100 GLU A O 1
ATOM 822 N N . THR A 1 101 ? -8.751 -3.165 -1.196 1.00 90.75 101 THR A N 1
ATOM 823 C CA . THR A 1 101 ? -9.753 -3.918 -0.427 1.00 90.75 101 THR A CA 1
ATOM 824 C C . THR A 1 101 ? -9.620 -3.641 1.073 1.00 90.75 101 THR A C 1
ATOM 826 O O . THR A 1 101 ? -10.624 -3.428 1.757 1.00 90.75 101 THR A O 1
ATOM 829 N N . GLY A 1 102 ? -8.387 -3.576 1.584 1.00 88.38 102 GLY A N 1
ATOM 830 C CA . GLY A 1 102 ? -8.073 -3.223 2.966 1.00 88.38 102 GLY A CA 1
ATOM 831 C C . GLY A 1 102 ? -8.535 -1.815 3.339 1.00 88.38 102 GLY A C 1
ATOM 832 O O . GLY A 1 102 ? -9.148 -1.645 4.392 1.00 88.38 102 GLY A O 1
ATOM 833 N N . LEU A 1 103 ? -8.331 -0.827 2.461 1.00 85.88 103 LEU A N 1
ATOM 834 C CA . LEU A 1 103 ? -8.799 0.554 2.624 1.00 85.88 103 LEU A CA 1
ATOM 835 C C . LEU A 1 103 ? -10.324 0.631 2.774 1.00 85.88 103 LEU A C 1
ATOM 837 O O . LEU A 1 103 ? -10.810 1.184 3.763 1.00 85.88 103 LEU A O 1
ATOM 841 N N . PHE A 1 104 ? -11.084 0.035 1.849 1.00 85.94 104 PHE A N 1
ATOM 842 C CA . PHE A 1 104 ? -12.550 0.025 1.937 1.00 85.94 104 PHE A CA 1
ATOM 843 C C . PHE A 1 104 ? -13.052 -0.725 3.177 1.00 85.94 104 PHE A C 1
ATOM 845 O O . PHE A 1 104 ? -13.928 -0.232 3.892 1.00 85.94 104 PHE A O 1
ATOM 852 N N . ALA A 1 105 ? -12.475 -1.894 3.469 1.00 86.31 105 ALA A N 1
ATOM 853 C CA . ALA A 1 105 ? -12.875 -2.700 4.615 1.00 86.31 105 ALA A CA 1
ATOM 854 C C . ALA A 1 105 ? -12.530 -2.026 5.955 1.00 86.31 105 ALA A C 1
ATOM 856 O O . ALA A 1 105 ? -13.310 -2.125 6.900 1.00 86.31 105 ALA A O 1
ATOM 857 N N . SER A 1 106 ? -11.403 -1.311 6.041 1.00 83.44 106 SER A N 1
ATOM 858 C CA . SER A 1 106 ? -11.031 -0.522 7.219 1.00 83.44 106 SER A CA 1
ATOM 859 C C . SER A 1 106 ? -11.963 0.679 7.408 1.00 83.44 106 SER A C 1
ATOM 861 O O . SER A 1 106 ? -12.462 0.890 8.510 1.00 83.44 106 SER A O 1
ATOM 863 N N . GLY A 1 107 ? -12.299 1.404 6.333 1.00 81.88 107 GLY A N 1
ATOM 864 C CA . GLY A 1 107 ? -13.243 2.525 6.383 1.00 81.88 107 GLY A CA 1
ATOM 865 C C . GLY A 1 107 ? -14.617 2.132 6.938 1.00 81.88 107 GLY A C 1
ATOM 866 O O . GLY A 1 107 ? -15.106 2.755 7.882 1.00 81.88 107 GLY A O 1
ATOM 867 N N . GLU A 1 108 ? -15.217 1.052 6.425 1.00 80.75 108 GLU A N 1
ATOM 868 C CA . GLU A 1 108 ? -16.495 0.552 6.953 1.00 80.75 108 GLU A CA 1
ATOM 869 C C . GLU A 1 108 ? -16.358 -0.044 8.367 1.00 80.75 108 GLU A C 1
ATOM 871 O O . GLU A 1 108 ? -17.239 0.179 9.200 1.00 80.75 108 GLU A O 1
ATOM 876 N N . ARG A 1 109 ? -15.245 -0.721 8.705 1.00 80.69 109 ARG A N 1
ATOM 877 C CA . ARG A 1 109 ? -14.997 -1.188 10.084 1.00 80.69 109 ARG A CA 1
ATOM 878 C C . ARG A 1 109 ? -14.892 -0.031 11.077 1.00 80.69 109 ARG A C 1
ATOM 880 O O . ARG A 1 109 ? -15.533 -0.097 12.120 1.00 80.69 109 ARG A O 1
ATOM 887 N N . LEU A 1 110 ? -14.157 1.036 10.762 1.00 83.25 110 LEU A N 1
ATOM 888 C CA . LEU A 1 110 ? -14.002 2.219 11.622 1.00 83.25 110 LEU A CA 1
ATOM 889 C C . LEU A 1 110 ? -15.316 3.002 11.776 1.00 83.25 110 LEU A C 1
ATOM 891 O O . LEU A 1 110 ? -15.623 3.489 12.864 1.00 83.25 110 LEU A O 1
ATOM 895 N N . LYS A 1 111 ? -16.134 3.067 10.723 1.00 82.06 111 LYS A N 1
ATOM 896 C CA . LYS A 1 111 ? -17.494 3.632 10.736 1.00 82.06 111 LYS A CA 1
ATOM 897 C C . LYS A 1 111 ? -18.454 2.831 11.627 1.00 82.06 111 LYS A C 1
ATOM 899 O O . LYS A 1 111 ? -19.144 3.414 12.458 1.00 82.06 111 LYS A O 1
ATOM 904 N N . VAL A 1 112 ? -18.469 1.499 11.513 1.00 82.06 1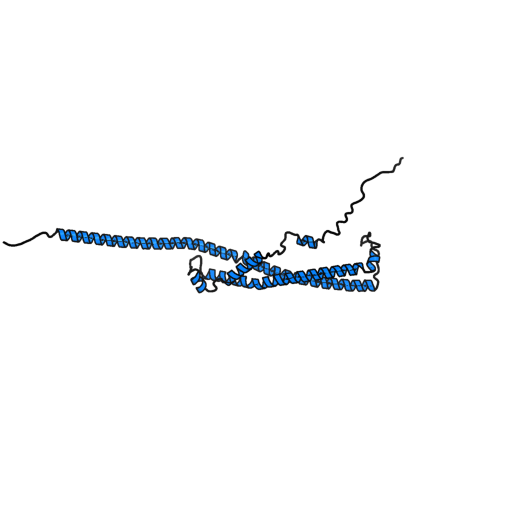12 VAL A N 1
ATOM 905 C CA . VAL A 1 112 ? -19.283 0.630 12.387 1.00 82.06 112 VAL A CA 1
ATOM 906 C C . VAL A 1 112 ? -18.769 0.668 13.829 1.00 82.06 112 VAL A C 1
ATOM 908 O O . VAL A 1 112 ? -19.563 0.767 14.762 1.00 82.06 112 VAL A O 1
ATOM 911 N N . PHE A 1 113 ? -17.449 0.647 14.025 1.00 82.56 113 PHE A N 1
ATOM 912 C CA . PHE A 1 113 ? -16.818 0.748 15.338 1.00 82.56 113 PHE A CA 1
ATOM 913 C C . PHE A 1 113 ? -17.148 2.073 16.034 1.00 82.56 113 PHE A C 1
ATOM 915 O O . PHE A 1 113 ? -17.601 2.046 17.172 1.00 82.56 113 PHE A O 1
ATOM 922 N N . SER A 1 114 ? -16.991 3.217 15.360 1.00 82.50 114 SER A N 1
ATOM 923 C CA . SER A 1 114 ? -17.311 4.531 15.939 1.00 82.50 114 SER A CA 1
ATOM 924 C C . SER A 1 114 ? -18.802 4.685 16.249 1.00 82.50 114 SER A C 1
ATOM 926 O O . SER A 1 114 ? -19.136 5.146 17.336 1.00 82.50 114 SER A O 1
ATOM 928 N N . TYR A 1 115 ? -19.702 4.211 15.379 1.00 83.12 115 TYR A N 1
ATOM 929 C CA . TYR A 1 115 ? -21.140 4.182 15.672 1.00 83.12 115 TYR A CA 1
ATOM 930 C C . TYR A 1 115 ? -21.470 3.331 16.911 1.00 83.12 115 TYR A C 1
ATOM 932 O O . TYR A 1 115 ? -22.197 3.783 17.802 1.00 83.12 115 TYR A O 1
ATOM 940 N N . ASN A 1 116 ? -20.913 2.118 16.995 1.00 81.00 116 ASN A N 1
ATOM 941 C CA . ASN A 1 116 ? -21.106 1.227 18.138 1.00 81.00 116 ASN A CA 1
ATOM 942 C C . ASN A 1 116 ? -20.514 1.824 19.422 1.00 81.00 116 ASN A C 1
ATOM 944 O O . ASN A 1 116 ? -21.160 1.766 20.463 1.00 81.00 116 ASN A O 1
ATOM 948 N N . LEU A 1 117 ? -19.328 2.435 19.343 1.00 84.56 117 LEU A N 1
ATOM 949 C CA . LEU A 1 117 ? -18.648 3.083 20.462 1.00 84.56 117 LEU A CA 1
ATOM 950 C C . LEU A 1 117 ? -19.446 4.277 20.990 1.00 84.56 117 LEU A C 1
ATOM 952 O O . LEU A 1 117 ? -19.687 4.350 22.190 1.00 84.56 117 LEU A O 1
ATOM 956 N N . THR A 1 118 ? -19.901 5.183 20.120 1.00 84.56 118 THR A N 1
ATOM 957 C CA . THR A 1 118 ? -20.752 6.311 20.523 1.00 84.56 118 THR A CA 1
ATOM 958 C C . THR A 1 118 ? -22.050 5.808 21.151 1.00 84.56 118 THR A C 1
ATOM 960 O O . THR A 1 118 ? -22.383 6.209 22.260 1.00 84.56 118 THR A O 1
ATOM 963 N N . THR A 1 119 ? -22.740 4.863 20.502 1.00 82.75 119 THR A N 1
ATOM 964 C CA . THR A 1 119 ? -23.992 4.278 21.018 1.00 82.75 119 THR A CA 1
ATOM 965 C C . THR A 1 119 ? -23.793 3.601 22.377 1.00 82.75 119 THR A C 1
ATOM 967 O O . THR A 1 119 ? -24.648 3.711 23.256 1.00 82.75 119 THR A O 1
ATOM 970 N N . PHE A 1 120 ? -22.667 2.910 22.564 1.00 82.25 120 PHE A N 1
ATOM 971 C CA . PHE A 1 120 ? -22.293 2.294 23.830 1.00 82.25 120 PHE A CA 1
ATOM 972 C C . PHE A 1 120 ? -22.009 3.346 24.908 1.00 82.25 120 PHE A C 1
ATOM 974 O O . PHE A 1 120 ? -22.619 3.289 25.970 1.00 82.25 120 PHE A O 1
ATOM 981 N N . MET A 1 121 ? -21.147 4.328 24.631 1.00 82.81 121 MET A N 1
ATOM 982 C CA . MET A 1 121 ? -20.748 5.353 25.601 1.00 82.81 121 MET A CA 1
ATOM 983 C C . MET A 1 121 ? -21.912 6.261 26.015 1.00 82.81 121 MET A C 1
ATOM 985 O O . MET A 1 121 ? -22.007 6.599 27.191 1.00 82.81 121 MET A O 1
ATOM 989 N N . THR A 1 122 ? -22.830 6.601 25.100 1.00 85.69 122 THR A N 1
ATOM 990 C CA . THR A 1 122 ? -24.072 7.313 25.445 1.00 85.69 122 THR A CA 1
ATOM 991 C C . THR A 1 122 ? -24.905 6.488 26.423 1.00 85.69 122 THR A C 1
ATOM 993 O O . THR A 1 122 ? -25.146 6.945 27.534 1.00 85.69 122 THR A O 1
ATOM 996 N N . ARG A 1 123 ? -25.228 5.229 26.087 1.00 82.50 123 ARG A N 1
ATOM 997 C CA . ARG A 1 123 ? -25.984 4.334 26.986 1.00 82.50 123 ARG A CA 1
ATOM 998 C C . ARG A 1 123 ? -25.284 4.109 28.324 1.00 82.50 123 ARG A C 1
ATOM 1000 O O . ARG A 1 123 ? -25.956 3.964 29.342 1.00 82.50 123 ARG A O 1
ATOM 1007 N N . LEU A 1 124 ? -23.953 4.056 28.330 1.00 81.75 124 LEU A N 1
ATOM 1008 C CA . LEU A 1 124 ? -23.159 3.900 29.542 1.00 81.75 124 LEU A CA 1
ATOM 1009 C C . LEU A 1 124 ? -23.282 5.138 30.433 1.00 81.75 124 LEU A C 1
ATOM 1011 O O . LEU A 1 124 ? -23.545 4.993 31.623 1.00 81.75 124 LEU A O 1
ATOM 1015 N N . SER A 1 125 ? -23.170 6.336 29.851 1.00 83.00 125 SER A N 1
ATOM 1016 C CA . SER A 1 125 ? -23.397 7.601 30.553 1.00 83.00 125 SER A CA 1
ATOM 1017 C C . SER A 1 125 ? -24.828 7.695 31.081 1.00 83.00 125 SER A C 1
ATOM 1019 O O . SER A 1 125 ? -25.004 7.954 32.266 1.00 83.00 125 SER A O 1
ATOM 1021 N N . ASP A 1 126 ? -25.835 7.401 30.251 1.00 83.44 126 ASP A N 1
ATOM 1022 C CA . ASP A 1 126 ? -27.249 7.398 30.646 1.00 83.44 126 ASP A CA 1
ATOM 1023 C C . ASP A 1 126 ? -27.495 6.451 31.828 1.00 83.44 126 ASP A C 1
ATOM 1025 O O . ASP A 1 126 ? -28.225 6.790 32.758 1.00 83.44 126 ASP A O 1
ATOM 1029 N N . THR A 1 127 ? -26.873 5.265 31.802 1.00 79.62 127 THR A N 1
ATOM 1030 C CA . THR A 1 127 ? -26.979 4.261 32.871 1.00 79.62 127 THR A CA 1
ATOM 1031 C C . THR A 1 127 ? -26.282 4.734 34.144 1.00 79.62 127 THR A C 1
ATOM 1033 O O . THR A 1 127 ? -26.851 4.583 35.219 1.00 79.62 127 THR A O 1
ATOM 1036 N N . ILE A 1 128 ? -25.081 5.321 34.042 1.00 77.25 128 ILE A N 1
ATOM 1037 C CA . ILE A 1 128 ? -24.324 5.856 35.186 1.00 77.25 128 ILE A CA 1
ATOM 1038 C C . ILE A 1 128 ? -25.086 7.005 35.850 1.00 77.25 128 ILE A C 1
ATOM 1040 O O . ILE A 1 128 ? -25.296 6.956 37.058 1.00 77.25 128 ILE A O 1
ATOM 1044 N N . SER A 1 129 ? -25.593 7.971 35.079 1.00 79.88 129 SER A N 1
ATOM 1045 C CA . SER A 1 129 ? -26.409 9.088 35.584 1.00 79.88 129 SER A CA 1
ATOM 1046 C C . SER A 1 129 ? -27.726 8.659 36.251 1.00 79.88 129 SER A C 1
ATOM 1048 O O . SER A 1 129 ? -28.354 9.473 36.916 1.00 79.88 129 SER A O 1
ATOM 1050 N N . GLN A 1 130 ? -28.152 7.401 36.090 1.00 81.88 130 GLN A N 1
ATOM 1051 C CA . GLN A 1 130 ? -29.334 6.820 36.743 1.00 81.88 130 GLN A CA 1
ATOM 1052 C C . GLN A 1 130 ? -28.991 5.945 37.966 1.00 81.88 130 GLN A C 1
ATOM 1054 O O . GLN A 1 130 ? -29.891 5.371 38.582 1.00 81.88 130 GLN A O 1
ATOM 1059 N N . MET A 1 131 ? -27.712 5.801 38.336 1.00 76.62 131 MET A N 1
ATOM 1060 C CA . MET A 1 131 ? -27.316 4.977 39.483 1.00 76.62 131 MET A CA 1
ATOM 1061 C C . MET A 1 131 ? -27.562 5.719 40.808 1.00 76.62 131 MET A C 1
ATOM 1063 O O . MET A 1 131 ? -27.072 6.838 40.963 1.00 76.62 131 MET A O 1
ATOM 1067 N N . PRO A 1 132 ? -28.189 5.091 41.826 1.00 75.50 132 PRO A N 1
ATOM 1068 C CA . PRO A 1 132 ? -28.411 5.721 43.133 1.00 75.50 132 PRO A CA 1
ATOM 1069 C C . PRO A 1 132 ? -27.136 6.207 43.837 1.00 75.50 132 PRO A C 1
ATOM 1071 O O . PRO A 1 132 ? -27.206 7.076 44.702 1.00 75.50 132 PRO A O 1
ATOM 1074 N N . ILE A 1 133 ? -25.960 5.669 43.488 1.00 72.62 133 ILE A N 1
ATOM 1075 C CA . ILE A 1 133 ? -24.672 6.150 44.002 1.00 72.62 133 ILE A CA 1
ATOM 1076 C C . ILE A 1 133 ? -24.282 7.543 43.480 1.00 72.62 133 ILE A C 1
ATOM 1078 O O . ILE A 1 133 ? -23.553 8.242 44.177 1.00 72.62 133 ILE A O 1
ATOM 1082 N N . VAL A 1 134 ? -24.811 8.010 42.343 1.00 73.69 134 VAL A N 1
ATOM 1083 C CA . VAL A 1 134 ? -24.583 9.391 41.878 1.00 73.69 134 VAL A CA 1
ATOM 1084 C C . VAL A 1 134 ? -25.190 10.385 42.867 1.00 73.69 134 VAL A C 1
ATOM 1086 O O . VAL A 1 134 ? -24.469 11.245 43.363 1.00 73.69 134 VAL A O 1
ATOM 1089 N N . GLU A 1 135 ? -26.431 10.174 43.320 1.00 73.94 135 GLU A N 1
ATOM 1090 C CA . GLU A 1 135 ? -27.029 10.979 44.399 1.00 73.94 135 GLU A CA 1
ATOM 1091 C C . GLU A 1 135 ? -26.255 10.879 45.732 1.00 73.94 135 GLU A C 1
ATOM 1093 O O . GLU A 1 135 ? -26.370 11.762 46.589 1.00 73.94 135 GLU A O 1
ATOM 1098 N N . LYS A 1 136 ? -25.497 9.794 45.970 1.00 70.25 136 LYS A N 1
ATOM 1099 C CA . LYS A 1 136 ? -24.600 9.670 47.139 1.00 70.25 136 LYS A CA 1
ATOM 1100 C C . LYS A 1 136 ? -23.344 10.547 46.964 1.00 70.25 136 LYS A C 1
ATOM 1102 O O . LYS A 1 136 ? -22.839 11.048 47.965 1.00 70.25 136 LYS A O 1
ATOM 1107 N N . ILE A 1 137 ? -22.869 10.749 45.729 1.00 72.50 137 ILE A N 1
ATOM 1108 C CA . ILE A 1 137 ? -21.623 11.457 45.378 1.00 72.50 137 ILE A CA 1
ATOM 1109 C C . ILE A 1 137 ? -21.839 12.957 45.105 1.00 72.50 137 ILE A C 1
ATOM 1111 O O . ILE A 1 137 ? -21.015 13.754 45.540 1.00 72.50 137 ILE A O 1
ATOM 1115 N N . GLU A 1 138 ? -22.944 13.376 44.474 1.00 72.75 138 GLU A N 1
ATOM 1116 C CA . GLU A 1 138 ? -23.268 14.796 44.192 1.00 72.75 138 GLU A CA 1
ATOM 1117 C C . GLU A 1 138 ? -23.219 15.682 45.449 1.00 72.75 138 GLU A C 1
ATOM 1119 O O . GLU A 1 138 ? -22.811 16.841 45.410 1.00 72.75 138 GLU A O 1
ATOM 1124 N N . LYS A 1 139 ? -23.545 15.106 46.612 1.00 71.50 139 LYS A N 1
ATOM 1125 C CA . LYS A 1 139 ? -23.454 15.749 47.938 1.00 71.50 139 LYS A CA 1
ATOM 1126 C C . LYS A 1 139 ? -22.025 16.167 48.326 1.00 71.50 139 LYS A C 1
ATOM 1128 O O . LYS A 1 139 ? -21.851 16.889 49.305 1.00 71.50 139 LYS A O 1
ATOM 1133 N N . PHE A 1 140 ? -21.028 15.733 47.558 1.00 72.94 140 PHE A N 1
ATOM 1134 C CA . PHE A 1 140 ? -19.608 16.022 47.706 1.00 72.94 140 PHE A CA 1
ATOM 1135 C C . PHE A 1 140 ? -18.980 16.595 46.419 1.00 72.94 140 PHE A C 1
ATOM 1137 O O . PHE A 1 140 ? -17.759 16.616 46.318 1.00 72.94 140 PHE A O 1
ATOM 1144 N N . GLU A 1 141 ? -19.764 17.087 45.448 1.00 67.75 141 GLU A N 1
ATOM 1145 C CA . GLU A 1 141 ? -19.274 17.577 44.139 1.00 67.75 141 GLU A CA 1
ATOM 1146 C C . GLU A 1 141 ? -18.184 18.672 44.246 1.00 67.75 141 GLU A C 1
ATOM 1148 O O . GLU A 1 141 ? -17.301 18.777 43.399 1.00 67.75 141 GLU A O 1
ATOM 1153 N N . SER A 1 142 ? -18.192 19.456 45.329 1.00 71.19 142 SER A N 1
ATOM 1154 C CA . SER A 1 142 ? -17.185 20.482 45.647 1.00 71.19 142 SER A CA 1
ATOM 1155 C C . SER A 1 142 ? -15.978 19.979 46.462 1.00 71.19 142 SER A C 1
ATOM 1157 O O . SER A 1 142 ? -15.122 20.776 46.850 1.00 71.19 142 SER A O 1
ATOM 1159 N N . THR A 1 143 ? -15.901 18.678 46.753 1.00 70.19 143 THR A N 1
ATOM 1160 C CA . THR A 1 143 ? -14.862 18.045 47.582 1.00 70.19 143 THR A CA 1
ATOM 1161 C C . THR A 1 143 ? -13.854 17.313 46.698 1.00 70.19 143 THR A C 1
ATOM 1163 O O . THR A 1 143 ? -14.235 16.533 45.830 1.00 70.19 143 THR A O 1
ATOM 1166 N N . SER A 1 144 ? -12.552 17.525 46.926 1.00 67.94 144 SER A N 1
ATOM 1167 C CA . SER A 1 144 ? -11.512 16.763 46.216 1.00 67.94 144 SER A CA 1
ATOM 1168 C C . SER A 1 144 ? -11.638 15.263 46.505 1.00 67.94 144 SER A C 1
ATOM 1170 O O . SER A 1 144 ? -11.945 14.872 47.631 1.00 67.94 144 SER A O 1
ATOM 1172 N N . ILE A 1 145 ? -11.335 14.421 45.512 1.00 67.75 145 ILE A N 1
ATOM 1173 C CA . ILE A 1 145 ? -11.403 12.952 45.613 1.00 67.75 145 ILE A CA 1
ATOM 1174 C C . ILE A 1 145 ? -10.567 12.435 46.798 1.00 67.75 145 ILE A C 1
ATOM 1176 O O . ILE A 1 145 ? -10.986 11.521 47.503 1.00 67.75 145 ILE A O 1
ATOM 1180 N N . GLU A 1 146 ? -9.432 13.080 47.077 1.00 71.31 146 GLU A N 1
ATOM 1181 C CA . GLU A 1 146 ? -8.532 12.789 48.205 1.00 71.31 146 GLU A CA 1
ATOM 1182 C C . GLU A 1 146 ? -9.141 13.066 49.595 1.00 71.31 146 GLU A C 1
ATOM 1184 O O . GLU A 1 146 ? -8.527 12.757 50.618 1.00 71.31 146 GLU A O 1
ATOM 1189 N N . HIS A 1 147 ? -10.317 13.695 49.659 1.00 72.44 147 HIS A N 1
ATOM 1190 C CA . HIS A 1 147 ? -11.015 14.081 50.891 1.00 72.44 147 HIS A CA 1
ATOM 1191 C C . HIS A 1 147 ? -12.448 13.526 50.962 1.00 72.44 147 HIS A C 1
ATOM 1193 O O . HIS A 1 147 ? -13.190 13.856 51.890 1.00 72.44 147 HIS A O 1
ATOM 1199 N N . LEU A 1 148 ? -12.845 12.668 50.014 1.00 70.25 148 LEU A N 1
ATOM 1200 C CA . LEU A 1 148 ? -14.111 11.944 50.097 1.00 70.25 148 LEU A CA 1
ATOM 1201 C C . LEU A 1 148 ? -14.085 10.956 51.280 1.00 70.25 148 LEU A C 1
ATOM 1203 O O . LEU A 1 148 ? -13.108 10.219 51.442 1.00 70.25 148 LEU A O 1
ATOM 1207 N N . PRO A 1 149 ? -15.150 10.884 52.100 1.00 72.56 149 PRO A N 1
ATOM 1208 C CA . PRO A 1 149 ? -15.279 9.816 53.083 1.00 72.56 149 PRO A CA 1
ATOM 1209 C C . PRO A 1 149 ? -15.437 8.462 52.364 1.00 72.56 149 PRO A C 1
ATOM 1211 O O . PRO A 1 149 ? -15.954 8.427 51.246 1.00 72.56 149 PRO A O 1
ATOM 1214 N N . PRO A 1 150 ? -15.067 7.325 52.986 1.00 71.00 150 PRO A N 1
ATOM 1215 C CA . PRO A 1 150 ? -15.321 6.010 52.404 1.00 71.00 150 PRO A CA 1
ATOM 1216 C C . PRO A 1 150 ? -16.830 5.770 52.233 1.00 71.00 150 PRO A C 1
ATOM 1218 O O . PRO A 1 150 ? -17.531 5.492 53.206 1.00 71.00 150 PRO A O 1
ATOM 1221 N N . ILE A 1 151 ? -17.335 5.886 51.002 1.00 69.38 151 ILE A N 1
ATOM 1222 C CA . ILE A 1 151 ? -18.728 5.573 50.659 1.00 69.38 151 ILE A CA 1
ATOM 1223 C C . ILE A 1 151 ? -18.831 4.048 50.495 1.00 69.38 151 ILE A C 1
ATOM 1225 O O . ILE A 1 151 ? -18.250 3.510 49.550 1.00 69.38 151 ILE A O 1
ATOM 1229 N N . PRO A 1 152 ? -19.534 3.320 51.384 1.00 70.06 152 PRO A N 1
ATOM 1230 C CA . PRO A 1 152 ? -19.695 1.882 51.229 1.00 70.06 152 PRO A CA 1
ATOM 1231 C C . PRO A 1 152 ? -20.626 1.585 50.050 1.00 70.06 152 PRO A C 1
ATOM 1233 O O . PRO A 1 152 ? -21.746 2.095 49.987 1.00 70.06 152 PRO A O 1
ATOM 1236 N N . PHE A 1 153 ? -20.171 0.729 49.137 1.00 72.38 153 PHE A N 1
ATOM 1237 C CA . PHE A 1 153 ? -21.028 0.137 48.114 1.00 72.38 153 PHE A CA 1
ATOM 1238 C C . PHE A 1 153 ? -22.066 -0.774 48.773 1.00 72.38 153 PHE A C 1
ATOM 1240 O O . PHE A 1 153 ? -21.730 -1.601 49.624 1.00 72.38 153 PHE A O 1
ATOM 1247 N N . ASP A 1 154 ? -23.323 -0.648 48.355 1.00 79.62 154 ASP A N 1
ATOM 1248 C CA . ASP A 1 154 ? -24.329 -1.671 48.630 1.00 79.62 154 ASP A CA 1
ATOM 1249 C C . ASP A 1 154 ? -24.199 -2.859 47.636 1.00 79.62 154 ASP A C 1
ATOM 1251 O O . ASP A 1 154 ? -23.430 -2.788 46.671 1.00 79.62 154 ASP A O 1
ATOM 1255 N N . PRO A 1 155 ? -24.900 -3.993 47.842 1.00 78.19 155 PRO A N 1
ATOM 1256 C CA . PRO A 1 155 ? -24.775 -5.157 46.957 1.00 78.19 155 PRO A CA 1
ATOM 1257 C C . PRO A 1 155 ? -25.232 -4.925 45.506 1.00 78.19 155 PRO A C 1
ATOM 1259 O O . PRO A 1 155 ? -24.952 -5.759 44.642 1.00 78.19 155 PRO A O 1
ATOM 1262 N N . VAL A 1 156 ? -25.944 -3.826 45.221 1.00 74.94 156 VAL A N 1
ATOM 1263 C CA . VAL A 1 156 ? -26.284 -3.419 43.852 1.00 74.94 156 VAL A CA 1
ATOM 1264 C C . VAL A 1 156 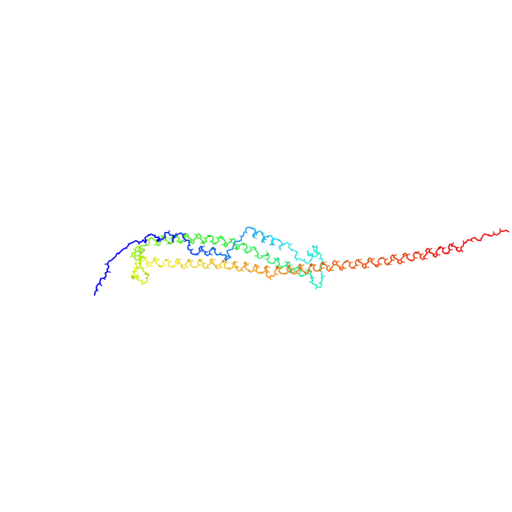? -25.118 -2.634 43.257 1.00 74.94 156 VAL A C 1
ATOM 1266 O O . VAL A 1 156 ? -24.652 -3.008 42.180 1.00 74.94 156 VAL A O 1
ATOM 1269 N N . ASP A 1 157 ? -24.586 -1.644 43.983 1.00 70.50 157 ASP A N 1
ATOM 1270 C CA . ASP A 1 157 ? -23.378 -0.896 43.597 1.00 70.50 157 ASP A CA 1
ATOM 1271 C C . ASP A 1 157 ? -22.201 -1.844 43.285 1.00 70.50 157 ASP A C 1
ATOM 1273 O O . ASP A 1 157 ? -21.554 -1.722 42.244 1.00 70.50 157 ASP A O 1
ATOM 1277 N N . GLU A 1 158 ? -21.944 -2.848 44.136 1.00 77.38 158 GLU A N 1
ATOM 1278 C CA . GLU A 1 158 ? -20.832 -3.795 43.949 1.00 77.38 158 GLU A CA 1
ATOM 1279 C C . GLU A 1 158 ? -21.009 -4.670 42.691 1.00 77.38 158 GLU A C 1
ATOM 1281 O O . GLU A 1 158 ? -20.046 -4.955 41.967 1.00 77.38 158 GLU A O 1
ATOM 1286 N N . LYS A 1 159 ? -22.248 -5.086 42.395 1.00 77.81 159 LYS A N 1
ATOM 1287 C CA . LYS A 1 159 ? -22.575 -5.845 41.180 1.00 77.81 159 LYS A CA 1
ATOM 1288 C C . LYS A 1 159 ? -22.410 -4.976 39.934 1.00 77.81 159 LYS A C 1
ATOM 1290 O O . LYS A 1 159 ? -21.808 -5.425 38.959 1.00 77.81 159 LYS A O 1
ATOM 1295 N N . VAL A 1 160 ? -22.907 -3.741 39.984 1.00 74.12 160 VAL A N 1
ATOM 1296 C CA . VAL A 1 160 ? -22.786 -2.753 38.906 1.00 74.12 160 VAL A CA 1
ATOM 1297 C C . VAL A 1 160 ? -21.318 -2.442 38.621 1.00 74.12 160 VAL A C 1
ATOM 1299 O O . VAL A 1 160 ? -20.910 -2.523 37.466 1.00 74.12 160 VAL A O 1
ATOM 1302 N N . HIS A 1 161 ? -20.498 -2.206 39.648 1.00 73.88 161 HIS A N 1
ATOM 1303 C CA . HIS A 1 161 ? -19.054 -1.993 39.516 1.00 73.88 161 HIS A CA 1
ATOM 1304 C C . HIS A 1 161 ? -18.351 -3.160 38.796 1.00 73.88 161 HIS A C 1
ATOM 1306 O O . HIS A 1 161 ? -17.577 -2.940 37.864 1.00 73.88 161 HIS A O 1
ATOM 1312 N N . LYS A 1 162 ? -18.656 -4.414 39.168 1.00 79.25 162 LYS A N 1
ATOM 1313 C CA . LYS A 1 162 ? -18.086 -5.610 38.514 1.00 79.25 162 LYS A CA 1
ATOM 1314 C C . LYS A 1 162 ? -18.506 -5.730 37.043 1.00 79.25 162 LYS A C 1
ATOM 1316 O O . LYS A 1 162 ? -17.663 -6.013 36.193 1.00 79.25 162 LYS A O 1
ATOM 1321 N N . THR A 1 163 ? -19.779 -5.487 36.723 1.00 77.81 163 THR A N 1
ATOM 1322 C CA . THR A 1 163 ? -20.268 -5.483 35.331 1.00 77.81 163 THR A CA 1
ATOM 1323 C C . THR A 1 163 ? -19.647 -4.347 34.513 1.00 77.81 163 THR A C 1
ATOM 1325 O O . THR A 1 163 ? -19.222 -4.570 33.380 1.00 77.81 163 THR A O 1
ATOM 1328 N N . LEU A 1 164 ? -19.530 -3.152 35.094 1.00 77.88 164 LEU A N 1
ATOM 1329 C CA . LEU A 1 164 ? -18.930 -1.978 34.462 1.00 77.88 164 LEU A CA 1
ATOM 1330 C C . LEU A 1 164 ? -17.451 -2.220 34.118 1.00 77.88 164 LEU A C 1
ATOM 1332 O O . LEU A 1 164 ? -17.048 -1.979 32.983 1.00 77.88 164 LEU A O 1
ATOM 1336 N N . GLY A 1 165 ? -16.675 -2.785 35.052 1.00 79.38 165 GLY A N 1
ATOM 1337 C CA . GLY A 1 165 ? -15.279 -3.172 34.821 1.00 79.38 165 GLY A CA 1
ATOM 1338 C C . GLY A 1 165 ? -15.118 -4.164 33.664 1.00 79.38 165 GLY A C 1
ATOM 1339 O O . GLY A 1 165 ? -14.372 -3.888 32.729 1.00 79.38 165 GLY A O 1
ATOM 1340 N N . SER A 1 166 ? -15.892 -5.259 33.664 1.00 80.94 166 SER A N 1
ATOM 1341 C CA . SER A 1 166 ? -15.878 -6.243 32.566 1.00 80.94 166 SER A CA 1
ATOM 1342 C C . SER A 1 166 ? -16.186 -5.603 31.208 1.00 80.94 166 SER A C 1
ATOM 1344 O O . SER A 1 166 ? -15.536 -5.911 30.214 1.00 80.94 166 SER A O 1
ATOM 1346 N N . THR A 1 167 ? -17.146 -4.674 31.168 1.00 77.75 167 THR A N 1
ATOM 1347 C CA . THR A 1 167 ? -17.521 -3.987 29.923 1.00 77.75 167 THR A CA 1
ATOM 1348 C C . THR A 1 167 ? -16.417 -3.044 29.421 1.00 77.75 167 THR A C 1
ATOM 1350 O O . THR A 1 167 ? -16.235 -2.893 28.212 1.00 77.75 167 THR A O 1
ATOM 1353 N N . PHE A 1 168 ? -15.638 -2.431 30.322 1.00 80.56 168 PHE A N 1
ATOM 1354 C CA . PHE A 1 168 ? -14.462 -1.644 29.937 1.00 80.56 168 PHE A CA 1
ATOM 1355 C C . PHE A 1 168 ? -13.316 -2.515 29.396 1.00 80.56 168 PHE A C 1
ATOM 1357 O O . PHE A 1 168 ? -12.631 -2.085 28.465 1.00 80.56 168 PHE A O 1
ATOM 1364 N N . ASP A 1 169 ? -13.127 -3.736 29.905 1.00 82.62 169 ASP A N 1
ATOM 1365 C CA . ASP A 1 169 ? -12.151 -4.680 29.343 1.00 82.62 169 ASP A CA 1
ATOM 1366 C C . ASP A 1 169 ? -12.570 -5.183 27.944 1.00 82.62 169 ASP A C 1
ATOM 1368 O O . ASP A 1 169 ? -11.745 -5.180 27.026 1.00 82.62 169 ASP A O 1
ATOM 1372 N N . ASP A 1 170 ? -13.852 -5.497 27.721 1.00 80.19 170 ASP A N 1
ATOM 1373 C CA . ASP A 1 170 ? -14.382 -5.842 26.386 1.00 80.19 170 ASP A CA 1
ATOM 1374 C C . ASP 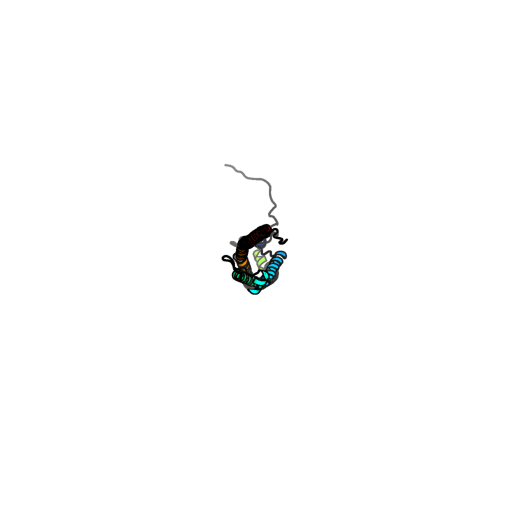A 1 170 ? -14.213 -4.686 25.376 1.00 80.19 170 ASP A C 1
ATOM 1376 O O . ASP A 1 170 ? -13.830 -4.890 24.213 1.00 80.19 170 ASP A O 1
ATOM 1380 N N . LEU A 1 171 ? -14.435 -3.443 25.820 1.00 80.44 171 LEU A N 1
ATOM 1381 C CA . LEU A 1 171 ? -14.178 -2.241 25.025 1.00 80.44 171 LEU A CA 1
ATOM 1382 C C . LEU A 1 171 ? -12.683 -2.087 24.697 1.00 80.44 171 LEU A C 1
ATOM 1384 O O . LEU A 1 171 ? -12.323 -1.818 23.550 1.00 80.44 171 LEU A O 1
ATOM 1388 N N . LYS A 1 172 ? -11.797 -2.301 25.673 1.00 83.12 172 LYS A N 1
ATOM 1389 C CA . LYS A 1 172 ? -10.338 -2.234 25.504 1.00 83.12 172 LYS A CA 1
ATOM 1390 C C . LYS A 1 172 ? -9.825 -3.276 24.504 1.00 83.12 172 LYS A C 1
ATOM 1392 O O . LYS A 1 172 ? -8.998 -2.941 23.655 1.00 83.12 172 LYS A O 1
ATOM 1397 N N . ILE A 1 173 ? -10.356 -4.500 24.542 1.00 85.62 173 ILE A N 1
ATOM 1398 C CA . ILE A 1 173 ? -10.086 -5.551 23.544 1.00 85.62 173 ILE A CA 1
ATOM 1399 C C . ILE A 1 173 ? -10.565 -5.108 22.152 1.00 85.62 173 ILE A C 1
ATOM 1401 O O . ILE A 1 173 ? -9.837 -5.251 21.166 1.00 85.62 173 ILE A O 1
ATOM 1405 N N . SER A 1 174 ? -11.759 -4.517 22.069 1.00 78.81 174 SER A N 1
ATOM 1406 C CA . SER A 1 174 ? -12.345 -4.033 20.812 1.00 78.81 174 SER A CA 1
ATOM 1407 C C . SER A 1 174 ? -11.527 -2.897 20.176 1.00 78.81 174 SER A C 1
ATOM 1409 O O . SER A 1 174 ? -11.258 -2.938 18.974 1.00 78.81 174 SER A O 1
ATOM 1411 N N . ILE A 1 175 ? -11.065 -1.930 20.980 1.00 82.94 175 ILE A N 1
ATOM 1412 C CA . ILE A 1 175 ? -10.150 -0.855 20.557 1.00 82.94 175 ILE A CA 1
ATOM 1413 C C . ILE A 1 175 ? -8.823 -1.443 20.060 1.00 82.94 175 ILE A C 1
ATOM 1415 O O . ILE A 1 175 ? -8.377 -1.113 18.962 1.00 82.94 175 ILE A O 1
ATOM 1419 N N . ALA A 1 176 ? -8.202 -2.340 20.835 1.00 84.88 176 ALA A N 1
ATOM 1420 C CA . ALA A 1 176 ? -6.907 -2.927 20.488 1.00 84.88 176 ALA A CA 1
ATOM 1421 C C . ALA A 1 176 ? -6.955 -3.710 19.164 1.00 84.88 176 ALA A C 1
ATOM 1423 O O . ALA A 1 176 ? -6.029 -3.620 18.354 1.00 84.88 176 ALA A O 1
ATOM 1424 N N . LYS A 1 177 ? -8.058 -4.426 18.902 1.00 82.56 177 LYS A N 1
ATOM 1425 C CA . LYS A 1 177 ? -8.287 -5.107 17.622 1.00 82.56 177 LYS A CA 1
ATOM 1426 C C . LYS A 1 177 ? -8.430 -4.116 16.460 1.00 82.56 177 LYS A C 1
ATOM 1428 O O . LYS A 1 177 ? -7.766 -4.291 15.440 1.00 82.56 177 LYS A O 1
ATOM 1433 N N . ALA A 1 178 ? -9.255 -3.077 16.615 1.00 77.81 178 ALA A N 1
ATOM 1434 C CA . ALA A 1 178 ? -9.449 -2.050 15.588 1.00 77.81 178 ALA A CA 1
ATOM 1435 C C . ALA A 1 178 ? -8.148 -1.290 15.256 1.00 77.81 178 ALA A C 1
ATOM 1437 O O . ALA A 1 178 ? -7.889 -1.015 14.081 1.00 77.81 178 ALA A O 1
ATOM 1438 N N . SER A 1 179 ? -7.301 -1.022 16.261 1.00 81.44 179 SER A N 1
ATOM 1439 C CA . SER A 1 179 ? -5.941 -0.505 16.047 1.00 81.44 179 SER A CA 1
ATOM 1440 C C . SER A 1 179 ? -5.125 -1.487 15.214 1.00 81.44 179 SER A C 1
ATOM 1442 O O . SER A 1 179 ? -4.738 -1.151 14.103 1.00 81.44 179 SER A O 1
ATOM 1444 N N . SER A 1 180 ? -4.955 -2.731 15.679 1.00 84.06 180 SER A N 1
ATOM 1445 C CA . SER A 1 180 ? -4.062 -3.713 15.047 1.00 84.06 180 SER A CA 1
ATOM 1446 C C . SER A 1 180 ? -4.381 -3.986 13.568 1.00 84.06 180 SER A C 1
ATOM 1448 O O . SER A 1 180 ? -3.467 -4.099 12.748 1.00 84.06 180 SER A O 1
ATOM 1450 N N . GLU A 1 181 ? -5.666 -4.042 13.199 1.00 77.81 181 GLU A N 1
ATOM 1451 C CA . GLU A 1 181 ? -6.091 -4.170 11.798 1.00 77.81 181 GLU A CA 1
ATOM 1452 C C . GLU A 1 181 ? -5.735 -2.927 10.957 1.00 77.81 181 GLU A C 1
ATOM 1454 O O . GLU A 1 181 ? -5.323 -3.060 9.803 1.00 77.81 181 GLU A O 1
ATOM 1459 N N . THR A 1 182 ? -5.833 -1.729 11.538 1.00 82.69 182 THR A N 1
ATOM 1460 C CA . THR A 1 182 ? -5.462 -0.454 10.897 1.00 82.69 182 THR A CA 1
ATOM 1461 C C . THR A 1 182 ? -3.940 -0.295 10.791 1.00 82.69 182 THR A C 1
ATOM 1463 O O . THR A 1 182 ? -3.426 0.090 9.740 1.00 82.69 182 THR A O 1
ATOM 1466 N N . ASP A 1 183 ? -3.207 -0.665 11.842 1.00 83.94 183 ASP A N 1
ATOM 1467 C CA . ASP A 1 183 ? -1.745 -0.618 11.928 1.00 83.94 183 ASP A CA 1
ATOM 1468 C C . ASP A 1 183 ? -1.082 -1.515 10.875 1.00 83.94 183 ASP A C 1
ATOM 1470 O O . ASP A 1 183 ? -0.019 -1.189 10.347 1.00 83.94 183 ASP A O 1
ATOM 1474 N N . ASN A 1 184 ? -1.692 -2.659 10.553 1.00 86.38 184 ASN A N 1
ATOM 1475 C CA . ASN A 1 184 ? -1.183 -3.561 9.521 1.00 86.38 184 ASN A CA 1
ATOM 1476 C C . ASN A 1 184 ? -1.409 -3.001 8.109 1.00 86.38 184 ASN A C 1
ATOM 1478 O O . ASN A 1 184 ? -0.451 -2.932 7.339 1.00 86.38 184 ASN A O 1
ATOM 1482 N N . LEU A 1 185 ? -2.602 -2.477 7.814 1.00 86.44 185 LEU A N 1
ATOM 1483 C CA . LEU A 1 185 ? -2.871 -1.772 6.554 1.00 86.44 185 LEU A CA 1
ATOM 1484 C C . LEU A 1 185 ? -1.939 -0.559 6.364 1.00 86.44 185 LEU A C 1
ATOM 1486 O O . LEU A 1 185 ? -1.432 -0.319 5.268 1.00 86.44 185 LEU A O 1
ATOM 1490 N N . HIS A 1 186 ? -1.651 0.188 7.434 1.00 84.88 186 HIS A N 1
ATOM 1491 C CA . HIS A 1 186 ? -0.702 1.301 7.391 1.00 84.88 186 HIS A CA 1
ATOM 1492 C C . HIS A 1 186 ? 0.723 0.844 7.021 1.00 84.88 186 HIS A C 1
ATOM 1494 O O . HIS A 1 186 ? 1.391 1.506 6.220 1.00 84.88 186 HIS A O 1
ATOM 1500 N N . LYS A 1 187 ? 1.186 -0.309 7.530 1.00 88.50 187 LYS A N 1
ATOM 1501 C CA . LYS A 1 187 ? 2.484 -0.904 7.147 1.00 88.50 187 LYS A CA 1
ATOM 1502 C C . LYS A 1 187 ? 2.501 -1.338 5.680 1.00 88.50 187 LYS A C 1
ATOM 1504 O O . LYS A 1 187 ? 3.506 -1.122 5.007 1.00 88.50 187 LYS A O 1
ATOM 1509 N N . GLU A 1 188 ? 1.410 -1.908 5.171 1.00 88.94 188 GLU A N 1
ATOM 1510 C CA . GLU A 1 188 ? 1.279 -2.320 3.764 1.00 88.94 188 GLU A CA 1
ATOM 1511 C C . GLU A 1 188 ? 1.345 -1.115 2.814 1.00 88.94 188 GLU A C 1
ATOM 1513 O O . GLU A 1 188 ? 2.175 -1.096 1.902 1.00 88.94 188 GLU A O 1
ATOM 1518 N N . ILE A 1 189 ? 0.563 -0.063 3.089 1.00 85.69 189 ILE A N 1
ATOM 1519 C CA . ILE A 1 189 ? 0.592 1.212 2.350 1.00 85.69 189 ILE A CA 1
ATOM 1520 C C . ILE A 1 189 ? 1.989 1.846 2.408 1.00 85.69 189 ILE A C 1
ATOM 1522 O O . ILE A 1 189 ? 2.520 2.288 1.389 1.00 85.69 189 ILE A O 1
ATOM 1526 N N . THR A 1 190 ? 2.623 1.855 3.583 1.00 84.00 190 THR A N 1
ATOM 1527 C CA . THR A 1 190 ? 3.977 2.403 3.766 1.00 84.00 190 THR A CA 1
ATOM 1528 C C . THR A 1 190 ? 5.024 1.604 2.984 1.00 84.00 190 THR A C 1
ATOM 1530 O O . THR A 1 190 ? 5.906 2.189 2.357 1.00 84.00 190 THR A O 1
ATOM 1533 N N . SER A 1 191 ? 4.914 0.273 2.958 1.00 86.50 191 SER A N 1
ATOM 1534 C CA . SER A 1 191 ? 5.791 -0.613 2.182 1.00 86.50 191 SER A CA 1
ATOM 1535 C C . SER A 1 191 ? 5.648 -0.379 0.672 1.00 86.50 191 SER A C 1
ATOM 1537 O O . SER A 1 191 ? 6.651 -0.215 -0.025 1.00 86.50 191 SER A O 1
ATOM 1539 N N . PHE A 1 192 ? 4.409 -0.270 0.178 1.00 85.31 192 PHE A N 1
ATOM 1540 C CA . PHE A 1 192 ? 4.085 0.061 -1.214 1.00 85.31 192 PHE A CA 1
ATOM 1541 C C . PHE A 1 192 ? 4.658 1.431 -1.615 1.00 85.31 192 PHE A C 1
ATOM 1543 O O . PHE A 1 192 ? 5.433 1.540 -2.567 1.00 85.31 192 PHE A O 1
ATOM 1550 N N . ASN A 1 193 ? 4.380 2.477 -0.832 1.00 80.88 193 ASN A N 1
ATOM 1551 C CA . ASN A 1 193 ? 4.878 3.828 -1.099 1.00 80.88 193 ASN A CA 1
ATOM 1552 C C . ASN A 1 193 ? 6.415 3.894 -1.079 1.00 80.88 193 ASN A C 1
ATOM 1554 O O . ASN A 1 193 ? 7.015 4.478 -1.983 1.00 80.88 193 ASN A O 1
ATOM 1558 N N . ASN A 1 194 ? 7.070 3.237 -0.116 1.00 79.50 194 ASN A N 1
ATOM 1559 C CA . ASN A 1 194 ? 8.531 3.163 -0.066 1.00 79.50 194 ASN A CA 1
ATOM 1560 C C . ASN A 1 194 ? 9.112 2.394 -1.261 1.00 79.50 194 ASN A C 1
ATOM 1562 O O . ASN A 1 194 ? 10.102 2.836 -1.843 1.00 79.50 194 ASN A O 1
ATOM 1566 N N . LYS A 1 195 ? 8.499 1.279 -1.685 1.00 79.38 195 LYS A N 1
ATOM 1567 C CA . LYS A 1 195 ? 8.966 0.515 -2.853 1.00 79.38 195 LYS A CA 1
ATOM 1568 C C . LYS A 1 195 ? 8.793 1.296 -4.159 1.00 79.38 195 LYS A C 1
ATOM 1570 O O . LYS A 1 195 ? 9.651 1.191 -5.040 1.00 79.38 195 LYS A O 1
ATOM 1575 N N . LEU A 1 196 ? 7.743 2.107 -4.278 1.00 76.06 196 LEU A N 1
ATOM 1576 C CA . LEU A 1 196 ? 7.552 3.012 -5.408 1.00 76.06 196 LEU A CA 1
ATOM 1577 C C . LEU A 1 196 ? 8.604 4.135 -5.412 1.00 76.06 196 LEU A C 1
ATOM 1579 O O . LEU A 1 196 ? 9.366 4.252 -6.372 1.00 76.06 196 LEU A O 1
ATOM 1583 N N . ALA A 1 197 ? 8.684 4.910 -4.327 1.00 71.56 197 ALA A N 1
ATOM 1584 C CA . ALA A 1 197 ? 9.486 6.132 -4.249 1.00 71.56 197 ALA A CA 1
ATOM 1585 C C . ALA A 1 197 ? 11.000 5.887 -4.134 1.00 71.56 197 ALA A C 1
ATOM 1587 O O . ALA A 1 197 ? 11.780 6.568 -4.789 1.00 71.56 197 ALA A O 1
ATOM 1588 N N . GLN A 1 198 ? 11.437 4.911 -3.333 1.00 74.31 198 GLN A N 1
ATOM 1589 C CA . GLN A 1 198 ? 12.865 4.686 -3.053 1.00 74.31 198 GLN A CA 1
ATOM 1590 C C . GLN A 1 198 ? 13.543 3.741 -4.058 1.00 74.31 198 GLN A C 1
ATOM 1592 O O . GLN A 1 198 ? 14.746 3.499 -3.963 1.00 74.31 198 GLN A O 1
ATOM 1597 N N . HIS A 1 199 ? 12.788 3.147 -4.990 1.00 79.25 199 HIS A N 1
ATOM 1598 C CA . HIS A 1 199 ? 13.310 2.086 -5.853 1.00 79.25 199 HIS A CA 1
ATOM 1599 C C . HIS A 1 199 ? 12.755 2.119 -7.279 1.00 79.25 199 HIS A C 1
ATOM 1601 O O . HIS A 1 199 ? 13.539 2.235 -8.216 1.00 79.25 199 HIS A O 1
ATOM 1607 N N . LEU A 1 200 ? 11.434 2.033 -7.483 1.00 74.56 200 LEU A N 1
ATOM 1608 C CA . LEU A 1 200 ? 10.886 1.965 -8.846 1.00 74.56 200 LEU A CA 1
ATOM 1609 C C . LEU A 1 200 ? 11.028 3.287 -9.611 1.00 74.56 200 LEU A C 1
ATOM 1611 O O . LEU A 1 200 ? 11.439 3.255 -10.769 1.00 74.56 200 LEU A O 1
ATOM 1615 N N . ILE A 1 201 ? 10.745 4.429 -8.975 1.00 73.44 201 ILE A N 1
ATOM 1616 C CA . ILE A 1 201 ? 10.920 5.751 -9.597 1.00 73.44 201 ILE A CA 1
ATOM 1617 C C . ILE A 1 201 ? 12.405 6.000 -9.948 1.00 73.44 201 ILE A C 1
ATOM 1619 O O . ILE A 1 201 ? 12.681 6.162 -11.138 1.00 73.44 201 ILE A O 1
ATOM 1623 N N . PRO A 1 202 ? 13.381 5.884 -9.018 1.00 79.00 202 PRO A N 1
ATOM 1624 C CA . PRO A 1 202 ? 14.803 6.046 -9.338 1.00 79.00 202 PRO A CA 1
ATOM 1625 C C . PRO A 1 202 ? 15.341 5.099 -10.421 1.00 79.00 202 PRO A C 1
ATOM 1627 O O . PRO A 1 202 ? 16.220 5.486 -11.192 1.00 79.00 202 PRO A O 1
ATOM 1630 N N . LEU A 1 203 ? 14.831 3.862 -10.515 1.00 77.69 203 LEU A N 1
ATOM 1631 C CA . LEU A 1 203 ? 15.205 2.935 -11.593 1.00 77.69 203 LEU A CA 1
ATOM 1632 C C . LEU A 1 203 ? 14.701 3.421 -12.958 1.00 77.69 203 LEU A C 1
ATOM 1634 O O . LEU A 1 203 ? 15.475 3.454 -13.913 1.00 77.69 203 LEU A O 1
ATOM 1638 N N . VAL A 1 204 ? 13.436 3.842 -13.050 1.00 75.88 204 VAL A N 1
ATOM 1639 C CA . VAL A 1 204 ? 12.855 4.372 -14.296 1.00 75.88 204 VAL A CA 1
ATOM 1640 C C . VAL A 1 204 ? 13.539 5.677 -14.709 1.00 75.88 204 VAL A C 1
ATOM 1642 O O . VAL A 1 204 ? 13.923 5.823 -15.869 1.00 75.88 204 VAL A O 1
ATOM 1645 N N . GLU A 1 205 ? 13.773 6.595 -13.770 1.00 72.31 205 GLU A N 1
ATOM 1646 C CA . GLU A 1 205 ? 14.522 7.834 -14.010 1.00 72.31 205 GLU A CA 1
ATOM 1647 C C . GLU A 1 205 ? 15.947 7.552 -14.495 1.00 72.31 205 GLU A C 1
ATOM 1649 O O . GLU A 1 205 ? 16.409 8.180 -15.450 1.00 72.31 205 GLU A O 1
ATOM 1654 N N . ARG A 1 206 ? 16.648 6.582 -13.893 1.00 77.62 206 ARG A N 1
ATOM 1655 C CA . ARG A 1 206 ? 17.973 6.149 -14.354 1.00 77.62 206 ARG A CA 1
ATOM 1656 C C . ARG A 1 206 ? 17.916 5.621 -15.787 1.00 77.62 206 ARG A C 1
ATOM 1658 O O . ARG A 1 206 ? 18.703 6.078 -16.612 1.00 77.62 206 ARG A O 1
ATOM 1665 N N . SER A 1 207 ? 16.986 4.721 -16.110 1.00 75.06 207 SER A N 1
ATOM 1666 C CA . SER A 1 207 ? 16.848 4.182 -17.470 1.00 75.06 207 SER A CA 1
ATOM 1667 C C . SER A 1 207 ? 16.523 5.264 -18.502 1.00 75.06 207 SER A C 1
ATOM 1669 O O . SER A 1 207 ? 17.121 5.265 -19.575 1.00 75.06 207 SER A O 1
ATOM 1671 N N . ILE A 1 208 ? 15.650 6.226 -18.179 1.00 74.75 208 ILE A N 1
ATOM 1672 C CA . ILE A 1 208 ? 15.356 7.384 -19.042 1.00 74.75 208 ILE A CA 1
ATOM 1673 C C . ILE A 1 208 ? 16.616 8.238 -19.256 1.00 74.75 208 ILE A C 1
ATOM 1675 O O . ILE A 1 208 ? 16.920 8.615 -20.388 1.00 74.75 208 ILE A O 1
ATOM 1679 N N . ASN A 1 209 ? 17.384 8.501 -18.194 1.00 75.62 209 ASN A N 1
ATOM 1680 C CA . ASN A 1 209 ? 18.621 9.286 -18.255 1.00 75.62 209 ASN A CA 1
ATOM 1681 C C . ASN A 1 209 ? 19.782 8.574 -18.972 1.00 75.62 209 ASN A C 1
ATOM 1683 O O . ASN A 1 209 ? 20.672 9.246 -19.494 1.00 75.62 209 ASN A O 1
ATOM 1687 N N . THR A 1 210 ? 19.796 7.241 -19.026 1.00 79.38 210 THR A N 1
ATOM 1688 C CA . THR A 1 210 ? 20.715 6.494 -19.897 1.00 79.38 210 THR A CA 1
ATOM 1689 C C . THR A 1 210 ? 20.226 6.520 -21.346 1.00 79.38 210 THR A C 1
ATOM 1691 O O . THR A 1 210 ? 20.994 6.845 -22.250 1.00 79.38 210 THR A O 1
ATOM 1694 N N . LEU A 1 211 ? 18.938 6.253 -21.588 1.00 71.06 211 LEU A N 1
ATOM 1695 C CA . LEU A 1 211 ? 18.353 6.234 -22.933 1.00 71.06 211 LEU A CA 1
ATOM 1696 C C . LEU A 1 211 ? 18.435 7.591 -23.648 1.00 71.06 211 LEU A C 1
ATOM 1698 O O . LEU A 1 211 ? 18.636 7.616 -24.860 1.00 71.06 211 LEU A O 1
ATOM 1702 N N . SER A 1 212 ? 18.335 8.718 -22.939 1.00 69.06 212 SER A N 1
ATOM 1703 C CA . SER A 1 212 ? 18.482 10.055 -23.538 1.00 69.06 212 SER A CA 1
ATOM 1704 C C . SER A 1 212 ? 19.917 10.337 -24.017 1.00 69.06 212 SER A C 1
ATOM 1706 O O . SER A 1 212 ? 20.113 10.872 -25.116 1.00 69.06 212 SER A O 1
ATOM 1708 N N . LYS A 1 213 ? 20.928 9.902 -23.250 1.00 70.69 213 LYS A N 1
ATOM 1709 C CA . LYS A 1 213 ? 22.348 9.938 -23.647 1.00 70.69 213 LYS A CA 1
ATOM 1710 C C . LYS A 1 213 ? 22.610 9.019 -24.838 1.00 70.69 213 LYS A C 1
ATOM 1712 O O . LYS A 1 213 ? 23.144 9.472 -25.849 1.00 70.69 213 LYS A O 1
ATOM 1717 N N . VAL A 1 214 ? 22.183 7.757 -24.738 1.00 67.00 214 VAL A N 1
ATOM 1718 C CA . VAL A 1 214 ? 22.337 6.737 -25.787 1.00 67.00 214 VAL A CA 1
ATOM 1719 C C . VAL A 1 214 ? 21.662 7.179 -27.083 1.00 67.00 214 VAL A C 1
ATOM 1721 O O . VAL A 1 214 ? 22.295 7.137 -28.129 1.00 67.00 214 VAL A O 1
ATOM 1724 N N . SER A 1 215 ? 20.431 7.694 -27.033 1.00 61.38 215 SER A N 1
ATOM 1725 C CA . SER A 1 215 ? 19.720 8.203 -28.215 1.00 61.38 215 SER A CA 1
ATOM 1726 C C . SER A 1 215 ? 20.514 9.298 -28.937 1.00 61.38 215 SER A C 1
ATOM 1728 O O . SER A 1 215 ? 20.648 9.262 -30.162 1.00 61.38 215 SER A O 1
ATOM 1730 N N . SER A 1 216 ? 21.118 10.219 -28.178 1.00 57.53 216 SER A N 1
ATOM 1731 C CA . SER A 1 216 ? 21.957 11.300 -28.709 1.00 57.53 216 SER A CA 1
ATOM 1732 C C . SER A 1 216 ? 23.256 10.770 -29.335 1.00 57.53 216 SER A C 1
ATOM 1734 O O . SER A 1 216 ? 23.593 11.132 -30.465 1.00 57.53 216 SER A O 1
ATOM 1736 N N . ALA A 1 217 ? 23.958 9.871 -28.638 1.00 57.00 217 ALA A N 1
ATOM 1737 C CA . ALA A 1 217 ? 25.196 9.252 -29.110 1.00 57.00 217 ALA A CA 1
ATOM 1738 C C . ALA A 1 217 ? 24.965 8.366 -30.346 1.00 57.00 217 ALA A C 1
ATOM 1740 O O . ALA A 1 217 ? 25.666 8.497 -31.346 1.00 57.00 217 ALA A O 1
ATOM 1741 N N . ASP A 1 218 ? 23.931 7.527 -30.336 1.00 59.06 218 ASP A N 1
ATOM 1742 C CA . ASP A 1 218 ? 23.565 6.676 -31.465 1.00 59.06 218 ASP A CA 1
ATOM 1743 C C . ASP A 1 218 ? 23.070 7.485 -32.667 1.00 59.06 218 ASP A C 1
ATOM 1745 O O . ASP A 1 218 ? 23.285 7.083 -33.810 1.00 59.06 218 ASP A O 1
ATOM 1749 N N . HIS A 1 219 ? 22.403 8.6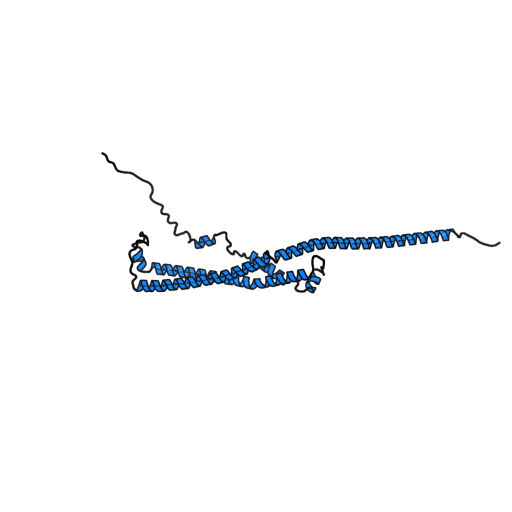25 -32.456 1.00 51.44 219 HIS A N 1
ATOM 1750 C CA . HIS A 1 219 ? 22.060 9.522 -33.558 1.00 51.44 219 HIS A CA 1
ATOM 1751 C C . HIS A 1 219 ? 23.332 10.100 -34.198 1.00 51.44 219 HIS A C 1
ATOM 1753 O O . HIS A 1 219 ? 23.465 10.053 -35.421 1.00 51.44 219 HIS A O 1
ATOM 1759 N N . ALA A 1 220 ? 24.306 10.544 -33.396 1.00 54.78 220 ALA A N 1
ATOM 1760 C CA . ALA A 1 220 ? 25.609 10.986 -33.897 1.00 54.78 220 ALA A CA 1
ATOM 1761 C C . ALA A 1 220 ? 26.372 9.856 -34.620 1.00 54.78 220 ALA A C 1
ATOM 1763 O O . ALA A 1 220 ? 26.861 10.067 -35.730 1.00 54.78 220 ALA A O 1
ATOM 1764 N N . ASN A 1 221 ? 26.396 8.640 -34.065 1.00 60.19 221 ASN A N 1
ATOM 1765 C CA . ASN A 1 221 ? 27.034 7.467 -34.672 1.00 60.19 221 ASN A CA 1
ATOM 1766 C C . ASN A 1 221 ? 26.378 7.081 -36.010 1.00 60.19 221 ASN A C 1
ATOM 1768 O O . ASN A 1 221 ? 27.074 6.858 -37.001 1.00 60.19 221 ASN A O 1
ATOM 1772 N N . ARG A 1 222 ? 25.038 7.068 -36.084 1.00 60.22 222 ARG A N 1
ATOM 1773 C CA . ARG A 1 222 ? 24.288 6.807 -37.329 1.00 60.22 222 ARG A CA 1
ATOM 1774 C C . ARG A 1 222 ? 24.505 7.900 -38.381 1.00 60.22 222 ARG A C 1
ATOM 1776 O O . ARG A 1 222 ? 24.566 7.583 -39.569 1.00 60.22 222 ARG A O 1
ATOM 1783 N N . LEU A 1 223 ? 24.664 9.163 -37.974 1.00 57.06 223 LEU A N 1
ATOM 1784 C CA . LEU A 1 223 ? 25.055 10.249 -38.881 1.00 57.06 223 LEU A CA 1
ATOM 1785 C C . LEU A 1 223 ? 26.505 10.102 -39.365 1.00 57.06 223 LEU A C 1
ATOM 1787 O O . LEU A 1 223 ? 26.750 10.270 -40.557 1.00 57.06 223 LEU A O 1
ATOM 1791 N N . MET A 1 224 ? 27.456 9.745 -38.494 1.00 57.44 224 MET A N 1
ATOM 1792 C CA . MET A 1 224 ? 28.851 9.504 -38.887 1.00 57.44 224 MET A CA 1
ATOM 1793 C C . MET A 1 224 ? 28.993 8.320 -39.850 1.00 57.44 224 MET A C 1
ATOM 1795 O O . MET A 1 224 ? 29.746 8.421 -40.819 1.00 57.44 224 MET A O 1
ATOM 1799 N N . LEU A 1 225 ? 28.248 7.232 -39.630 1.00 70.12 225 LEU A N 1
ATOM 1800 C CA . LEU A 1 225 ? 28.225 6.082 -40.536 1.00 70.12 225 LEU A CA 1
ATOM 1801 C C . LEU A 1 225 ? 27.743 6.501 -41.934 1.00 70.12 225 LEU A C 1
ATOM 1803 O O . LEU A 1 225 ? 28.493 6.366 -42.901 1.00 70.12 225 LEU A O 1
ATOM 1807 N N . ARG A 1 226 ? 26.566 7.139 -42.022 1.00 62.28 226 ARG A N 1
ATOM 1808 C CA . ARG A 1 226 ? 26.013 7.665 -43.285 1.00 62.28 226 ARG A CA 1
ATOM 1809 C C . ARG A 1 226 ? 26.924 8.688 -43.966 1.00 62.28 226 ARG A C 1
ATOM 1811 O O . ARG A 1 226 ? 27.022 8.708 -45.190 1.00 62.28 226 ARG A O 1
ATOM 1818 N N . LEU A 1 227 ? 27.611 9.533 -43.196 1.00 57.41 227 LEU A N 1
ATOM 1819 C CA . LEU A 1 227 ? 28.579 10.498 -43.723 1.00 57.41 227 LEU A CA 1
ATOM 1820 C C . LEU A 1 227 ? 29.784 9.797 -44.369 1.00 57.41 227 LEU A C 1
ATOM 1822 O O . LEU A 1 227 ? 30.267 10.244 -45.409 1.00 57.41 227 LEU A O 1
ATOM 1826 N N . ASN A 1 228 ? 30.264 8.699 -43.785 1.00 70.69 228 ASN A N 1
ATOM 1827 C CA . ASN A 1 228 ? 31.379 7.928 -44.330 1.00 70.69 228 ASN A CA 1
ATOM 1828 C C . ASN A 1 228 ? 30.959 7.087 -45.551 1.00 70.69 228 ASN A C 1
ATOM 1830 O O . ASN A 1 228 ? 31.675 7.083 -46.552 1.00 70.69 228 ASN A O 1
ATOM 1834 N N . GLU A 1 229 ? 29.766 6.485 -45.535 1.00 76.06 229 GLU A N 1
ATOM 1835 C CA . GLU A 1 229 ? 29.152 5.831 -46.706 1.00 76.06 229 GLU A CA 1
ATOM 1836 C C . GLU A 1 229 ? 29.002 6.811 -47.886 1.00 76.06 229 GLU A C 1
ATOM 1838 O O . GLU A 1 229 ? 29.386 6.508 -49.021 1.00 76.06 229 GLU A O 1
ATOM 1843 N N . ALA A 1 230 ? 28.516 8.029 -47.620 1.00 71.25 230 ALA A N 1
ATOM 1844 C CA . ALA A 1 230 ? 28.385 9.084 -48.624 1.00 71.25 230 ALA A CA 1
ATOM 1845 C C . ALA A 1 230 ? 29.747 9.555 -49.169 1.00 71.25 230 ALA A C 1
ATOM 1847 O O . ALA A 1 230 ? 29.877 9.790 -50.373 1.00 71.25 230 ALA A O 1
ATOM 1848 N N . ARG A 1 231 ? 30.777 9.657 -48.314 1.00 66.31 231 ARG A N 1
ATOM 1849 C CA . ARG A 1 231 ? 32.153 10.011 -48.714 1.00 66.31 231 ARG A CA 1
ATOM 1850 C C . ARG A 1 231 ? 32.762 8.980 -49.660 1.00 66.31 231 ARG A C 1
ATOM 1852 O O . ARG A 1 231 ? 33.273 9.366 -50.711 1.00 66.31 231 ARG A O 1
ATOM 1859 N N . GLU A 1 232 ? 32.683 7.692 -49.330 1.00 83.50 232 GLU A N 1
ATOM 1860 C CA . GLU A 1 232 ? 33.215 6.632 -50.196 1.00 83.50 232 GLU A CA 1
ATOM 1861 C C . GLU A 1 232 ? 32.413 6.519 -51.505 1.00 83.50 232 GLU A C 1
ATOM 1863 O O . GLU A 1 232 ? 33.009 6.417 -52.576 1.00 83.50 232 GLU A O 1
ATOM 1868 N N . THR A 1 233 ? 31.086 6.695 -51.461 1.00 84.00 233 THR A N 1
ATOM 1869 C CA . THR A 1 233 ? 30.243 6.783 -52.670 1.00 84.00 233 THR A CA 1
ATOM 1870 C C . THR A 1 233 ? 30.653 7.955 -53.575 1.00 84.00 233 THR A C 1
ATOM 1872 O O . THR A 1 233 ? 30.751 7.804 -54.795 1.00 84.00 233 THR A O 1
ATOM 1875 N N . HIS A 1 234 ? 30.919 9.134 -53.003 1.00 74.31 234 HIS A N 1
ATOM 1876 C CA . HIS A 1 234 ? 31.373 10.310 -53.751 1.00 74.31 234 HIS A CA 1
ATOM 1877 C C . HIS A 1 234 ? 32.764 10.094 -54.368 1.00 74.31 234 HIS A C 1
ATOM 1879 O O . HIS A 1 234 ? 32.983 10.385 -55.542 1.00 74.31 234 HIS A O 1
ATOM 1885 N N . LYS A 1 235 ? 33.698 9.537 -53.591 1.00 82.62 235 LYS A N 1
ATOM 1886 C CA . LYS A 1 235 ? 35.055 9.164 -54.016 1.00 82.62 235 LYS A CA 1
ATOM 1887 C C . LYS A 1 235 ? 35.034 8.149 -55.163 1.00 82.62 235 LYS A C 1
ATOM 1889 O O . LYS A 1 235 ? 35.740 8.351 -56.148 1.00 82.62 235 LYS A O 1
ATOM 1894 N N . GLN A 1 236 ? 34.188 7.118 -55.090 1.00 83.56 236 GLN A N 1
ATOM 1895 C CA . GLN A 1 236 ? 33.993 6.164 -56.185 1.00 83.56 236 GLN A CA 1
ATOM 1896 C C . GLN A 1 236 ? 33.495 6.868 -57.456 1.00 83.56 236 GLN A C 1
ATOM 1898 O O . GLN A 1 236 ? 34.158 6.777 -58.489 1.00 83.56 236 GLN A O 1
ATOM 1903 N N . LYS A 1 237 ? 32.400 7.637 -57.376 1.00 82.88 237 LYS A N 1
ATOM 1904 C CA . LYS A 1 237 ? 31.844 8.363 -58.534 1.00 82.88 237 LYS A CA 1
ATOM 1905 C C . LYS A 1 237 ? 32.824 9.373 -59.135 1.00 82.88 237 LYS A C 1
ATOM 1907 O O . LYS A 1 237 ? 32.865 9.545 -60.352 1.00 82.88 237 LYS A O 1
ATOM 1912 N N . ASN A 1 238 ? 33.644 10.022 -58.308 1.00 78.56 238 ASN A N 1
ATOM 1913 C CA . ASN A 1 238 ? 34.697 10.913 -58.785 1.00 78.56 238 ASN A CA 1
ATOM 1914 C C . ASN A 1 238 ? 35.792 10.139 -59.539 1.00 78.56 238 ASN A C 1
ATOM 1916 O O . ASN A 1 238 ? 36.183 10.550 -60.626 1.00 78.56 238 ASN A O 1
ATOM 1920 N N . ASN A 1 239 ? 36.226 8.986 -59.022 1.00 86.75 239 ASN A N 1
ATOM 1921 C CA . ASN A 1 239 ? 37.201 8.124 -59.695 1.00 86.75 239 ASN A CA 1
ATOM 1922 C C . ASN A 1 239 ? 36.659 7.558 -61.022 1.00 86.75 239 ASN A C 1
ATOM 1924 O O . ASN A 1 239 ? 37.396 7.475 -62.003 1.00 86.75 239 ASN A O 1
ATOM 1928 N N . GLU A 1 240 ? 35.376 7.194 -61.076 1.00 85.12 240 GLU A N 1
ATOM 1929 C CA . GLU A 1 240 ? 34.681 6.782 -62.304 1.00 85.12 240 GLU A CA 1
ATOM 1930 C C . GLU A 1 240 ? 34.638 7.926 -63.327 1.00 85.12 240 GLU A C 1
ATOM 1932 O O . GLU A 1 240 ? 35.058 7.739 -64.469 1.00 85.12 240 GLU A O 1
ATOM 1937 N N . LYS A 1 241 ? 34.246 9.138 -62.909 1.00 81.06 241 LYS A N 1
ATOM 1938 C CA . LYS A 1 241 ? 34.273 10.340 -63.758 1.00 81.06 241 LYS A CA 1
ATOM 1939 C C . LYS A 1 241 ? 35.678 10.645 -64.289 1.00 81.06 241 LYS A C 1
ATOM 1941 O O . LYS A 1 241 ? 35.821 10.952 -65.469 1.00 81.06 241 LYS A O 1
ATOM 1946 N N . THR A 1 242 ? 36.718 10.539 -63.460 1.00 80.31 242 THR A N 1
ATOM 1947 C CA . THR A 1 242 ? 38.112 10.745 -63.887 1.00 80.31 242 THR A CA 1
ATOM 1948 C C . THR A 1 242 ? 38.550 9.709 -64.926 1.00 80.31 242 THR A C 1
ATOM 1950 O O . THR A 1 242 ? 39.199 10.075 -65.904 1.00 80.31 242 THR A O 1
ATOM 1953 N N . LYS A 1 243 ? 38.157 8.435 -64.771 1.00 84.00 243 LYS A N 1
ATOM 1954 C CA . LYS A 1 243 ? 38.423 7.381 -65.767 1.00 84.00 243 LYS A CA 1
ATOM 1955 C C . LYS A 1 243 ? 37.703 7.639 -67.094 1.00 84.00 243 LYS A C 1
ATOM 1957 O O . LYS A 1 243 ? 38.321 7.478 -68.141 1.00 84.00 243 LYS A O 1
ATOM 1962 N N . LEU A 1 244 ? 36.436 8.061 -67.052 1.00 82.12 244 LEU A N 1
ATOM 1963 C CA . LEU A 1 244 ? 35.665 8.412 -68.250 1.00 82.12 244 LEU A CA 1
ATOM 1964 C C . LEU A 1 244 ? 36.302 9.592 -68.996 1.00 82.12 244 LEU A C 1
ATOM 1966 O O . LEU A 1 244 ? 36.588 9.470 -70.179 1.00 82.12 244 LEU A O 1
ATOM 1970 N N . LEU A 1 245 ? 36.650 10.675 -68.293 1.00 76.44 245 LEU A N 1
ATOM 1971 C CA . LEU A 1 245 ? 37.339 11.821 -68.899 1.00 76.44 245 LEU A CA 1
ATOM 1972 C C . LEU A 1 245 ? 38.681 11.428 -69.539 1.00 76.44 245 LEU A C 1
ATOM 1974 O O . LEU A 1 245 ? 38.978 11.869 -70.645 1.00 76.44 245 LEU A O 1
ATOM 1978 N N . ALA A 1 246 ? 39.477 10.569 -68.894 1.00 75.62 246 ALA A N 1
ATOM 1979 C CA . ALA A 1 246 ? 40.728 10.071 -69.471 1.00 75.62 246 ALA A CA 1
ATOM 1980 C C . ALA A 1 246 ? 40.508 9.202 -70.730 1.00 75.62 246 ALA A C 1
ATOM 1982 O O . ALA A 1 246 ? 41.316 9.245 -71.659 1.00 75.62 246 ALA A O 1
ATOM 1983 N N . PHE A 1 247 ? 39.413 8.438 -70.779 1.00 79.00 247 PHE A N 1
ATOM 1984 C CA . PHE A 1 247 ? 39.021 7.621 -71.931 1.00 79.00 247 PHE A CA 1
ATOM 1985 C C . PHE A 1 247 ? 38.477 8.461 -73.099 1.00 79.00 247 PHE A C 1
ATOM 1987 O O . PHE A 1 247 ? 38.814 8.207 -74.254 1.00 79.00 247 PHE A O 1
ATOM 1994 N N . ASP A 1 248 ? 37.689 9.497 -72.817 1.00 76.56 248 ASP A N 1
ATOM 1995 C CA . ASP A 1 248 ? 37.173 10.398 -73.851 1.00 76.56 248 ASP A CA 1
ATOM 1996 C C . ASP A 1 248 ? 38.296 11.269 -74.440 1.00 76.56 248 ASP A C 1
ATOM 1998 O O . ASP A 1 248 ? 38.377 11.435 -75.658 1.00 76.56 248 ASP A O 1
ATOM 2002 N N . ILE A 1 249 ? 39.239 11.736 -73.610 1.00 72.50 249 ILE A N 1
ATOM 2003 C CA . ILE A 1 249 ? 40.452 12.435 -74.070 1.00 72.50 249 ILE A CA 1
ATOM 2004 C C . ILE A 1 249 ? 41.310 11.527 -74.968 1.00 72.50 249 ILE A C 1
ATOM 2006 O O . ILE A 1 249 ? 41.775 11.979 -76.017 1.00 72.50 249 ILE A O 1
ATOM 2010 N N . SER A 1 250 ? 41.499 10.247 -74.617 1.00 70.56 250 SER A N 1
ATOM 2011 C CA . SER A 1 250 ? 42.288 9.330 -75.455 1.00 70.56 250 SER A CA 1
ATOM 2012 C C . SER A 1 250 ? 41.589 8.992 -76.778 1.00 70.56 250 SER A C 1
ATOM 2014 O O . SER A 1 250 ? 42.253 8.944 -77.816 1.00 70.56 250 SER A O 1
ATOM 2016 N N . LYS A 1 251 ? 40.252 8.873 -76.789 1.00 69.00 251 LYS A N 1
ATOM 2017 C CA . LYS A 1 251 ? 39.455 8.785 -78.026 1.00 69.00 251 LYS A CA 1
ATOM 2018 C C . LYS A 1 251 ? 39.613 10.010 -78.924 1.00 69.00 251 LYS A C 1
ATOM 2020 O O . LYS A 1 251 ? 39.779 9.844 -80.129 1.00 69.00 251 LYS A O 1
ATOM 2025 N N . ILE A 1 252 ? 39.570 11.221 -78.366 1.00 67.31 252 ILE A N 1
ATOM 2026 C CA . ILE A 1 252 ? 39.741 12.461 -79.141 1.00 67.31 252 ILE A CA 1
ATOM 2027 C C . ILE A 1 252 ? 41.153 12.524 -79.742 1.00 67.31 252 ILE A C 1
ATOM 2029 O O . ILE A 1 252 ? 41.291 12.815 -80.928 1.00 67.31 252 ILE A O 1
ATOM 2033 N N . GLY A 1 253 ? 42.187 12.163 -78.972 1.00 57.44 253 GLY A N 1
ATOM 2034 C CA . GLY A 1 253 ? 43.564 12.070 -79.472 1.00 57.44 253 GLY A CA 1
ATOM 2035 C C . GLY A 1 253 ? 43.727 11.066 -80.622 1.00 57.44 253 GLY A C 1
ATOM 2036 O O . GLY A 1 253 ? 44.347 11.387 -81.633 1.00 57.44 253 GLY A O 1
ATOM 2037 N N . LEU A 1 254 ? 43.109 9.884 -80.514 1.00 52.81 254 LEU A N 1
ATOM 2038 C CA . LEU A 1 254 ? 43.087 8.880 -81.585 1.00 52.81 254 LEU A CA 1
ATOM 2039 C C . LEU A 1 254 ? 42.297 9.343 -82.821 1.00 52.81 254 LEU A C 1
ATOM 2041 O O . LEU A 1 254 ? 42.712 9.072 -83.944 1.00 52.81 254 LEU A O 1
ATOM 2045 N N . SER A 1 255 ? 41.190 10.069 -82.637 1.00 52.72 255 SER A N 1
ATOM 2046 C CA . SER A 1 255 ? 40.381 10.588 -83.747 1.00 52.72 255 SER A CA 1
ATOM 2047 C C . SER A 1 255 ? 41.042 11.757 -84.484 1.00 52.72 255 SER A C 1
ATOM 2049 O O . SER A 1 255 ? 40.780 11.942 -85.669 1.00 52.72 255 SER A O 1
ATOM 2051 N N . ALA A 1 256 ? 41.884 12.546 -83.810 1.00 52.12 256 ALA A N 1
ATOM 2052 C CA . ALA A 1 256 ? 42.651 13.627 -84.432 1.00 52.12 256 ALA A CA 1
ATOM 2053 C C . ALA A 1 256 ? 43.855 13.115 -85.248 1.00 52.12 256 ALA A C 1
ATOM 2055 O O . ALA A 1 256 ? 44.355 13.824 -86.118 1.00 52.12 256 ALA A O 1
ATOM 2056 N N . ALA A 1 257 ? 44.308 11.884 -84.991 1.00 51.84 257 ALA A N 1
ATOM 2057 C CA . ALA A 1 257 ? 45.489 11.290 -85.615 1.00 51.84 257 ALA A CA 1
ATOM 2058 C C . ALA A 1 257 ? 45.244 10.666 -87.007 1.00 51.84 257 ALA A C 1
ATOM 2060 O O . ALA A 1 257 ? 46.164 10.060 -87.553 1.00 51.84 257 ALA A O 1
ATOM 2061 N N . ASN A 1 258 ? 44.039 10.777 -87.587 1.00 54.16 258 ASN A N 1
ATOM 2062 C CA . ASN A 1 258 ? 43.738 10.182 -88.896 1.00 54.16 258 ASN A CA 1
ATOM 2063 C C . ASN A 1 258 ? 42.826 11.033 -89.812 1.00 54.16 258 ASN A C 1
ATOM 2065 O O . ASN A 1 258 ? 41.638 10.731 -89.960 1.00 54.16 258 ASN A O 1
ATOM 2069 N N . PRO A 1 259 ? 43.374 12.065 -90.478 1.00 44.53 259 PRO A N 1
ATOM 2070 C CA . PRO A 1 259 ? 42.779 12.664 -91.664 1.00 44.53 259 PRO A CA 1
ATOM 2071 C C . PRO A 1 259 ? 43.532 12.269 -92.951 1.00 44.53 259 PRO A C 1
ATOM 2073 O O . PRO A 1 259 ? 44.656 12.700 -93.182 1.00 44.53 259 PRO A O 1
ATOM 2076 N N . LEU A 1 260 ? 42.830 11.554 -93.836 1.00 42.56 260 LEU A N 1
ATOM 2077 C CA . LEU A 1 260 ? 43.044 11.503 -95.293 1.00 42.56 260 LEU A CA 1
ATOM 2078 C C . LEU A 1 260 ? 44.395 10.976 -95.826 1.00 42.56 260 LEU A C 1
ATOM 2080 O O . LEU A 1 260 ? 45.352 11.711 -96.048 1.00 42.56 260 LEU A O 1
ATOM 2084 N N . SER A 1 261 ? 44.370 9.718 -96.271 1.00 53.41 261 SER A N 1
ATOM 2085 C CA . SER A 1 261 ? 45.087 9.286 -97.480 1.00 53.41 261 SER A CA 1
ATOM 2086 C C . SER A 1 261 ? 44.082 8.708 -98.488 1.00 53.41 261 SER A C 1
ATOM 2088 O O . SER A 1 261 ? 43.708 7.543 -98.361 1.00 53.41 261 SER A O 1
ATOM 2090 N N . PRO A 1 262 ? 43.580 9.507 -99.448 1.00 49.50 262 PRO A N 1
ATOM 2091 C CA . PRO A 1 262 ? 43.009 9.004 -100.690 1.00 49.50 262 PRO A CA 1
ATOM 2092 C C . PRO A 1 262 ? 44.130 8.784 -101.719 1.00 49.50 262 PRO A C 1
ATOM 2094 O O . PRO A 1 262 ? 45.065 9.578 -101.803 1.00 49.50 262 PRO A O 1
ATOM 2097 N N . ASP A 1 263 ? 44.030 7.700 -102.481 1.00 45.34 263 ASP A N 1
ATOM 2098 C CA . ASP A 1 263 ? 45.084 7.187 -103.365 1.00 45.34 263 ASP A CA 1
ATOM 2099 C C . ASP A 1 263 ? 44.678 7.309 -104.855 1.00 45.34 263 ASP A C 1
ATOM 2101 O O . ASP A 1 263 ? 43.505 7.530 -105.160 1.00 45.34 263 ASP A O 1
ATOM 2105 N N . PHE A 1 264 ? 45.642 7.113 -105.759 1.00 43.56 264 PHE A N 1
ATOM 2106 C CA . PHE A 1 264 ? 45.522 6.993 -107.224 1.00 43.56 264 PHE A CA 1
ATOM 2107 C C . PHE A 1 264 ? 45.009 8.194 -108.043 1.00 43.56 264 PHE A C 1
ATOM 2109 O O . PHE A 1 264 ? 43.806 8.438 -108.165 1.00 43.56 264 PHE A O 1
ATOM 2116 N N . SER A 1 265 ? 45.912 8.780 -108.840 1.00 44.34 265 SER A N 1
ATOM 2117 C CA . SER A 1 265 ? 45.979 8.527 -110.301 1.00 44.34 265 SER A CA 1
ATOM 2118 C C . SER A 1 265 ? 47.326 8.971 -110.876 1.00 44.34 265 SER A C 1
ATOM 2120 O O . SER A 1 265 ? 47.741 10.103 -110.552 1.00 44.34 265 SER A O 1
#

pLDDT: mean 70.86, std 17.35, range [27.02, 93.75]

Foldseek 3Di:
DDDDDDDDDDDDDDDPPPPVVPDDPCVVVVCVDPPDDPPDDPVNVVVLVVLLVVLCVDDQDLVSCCVPPNADDDPQDGSVLVNVLSVLSNVLSVLVVVLVVLVVVLVVLVVVLVVVVVVVVVVVVVVVVPDPVVVVCVVQVVPDPVPDDPDDDDPVSVVVVVVVVVVVVVNVVVVVVSCVSVVVSVVSVVVSVCCVPVPSVVSVVSNVVVVVVVVVVVVVVVVVVVVVVVVVVVVVVVVVVVVVVVVVVVVVVVVVVDDDDDDDD